Protein AF-A0A349BA19-F1 (afdb_monomer_lite)

Radius of gyration: 30.94 Å; chains: 1; bounding box: 63×72×93 Å

Sequence (308 aa):
MRALVASMALSLLVLAGCGDDDAPVAAGGGETTTTTTTIDATTDPEQA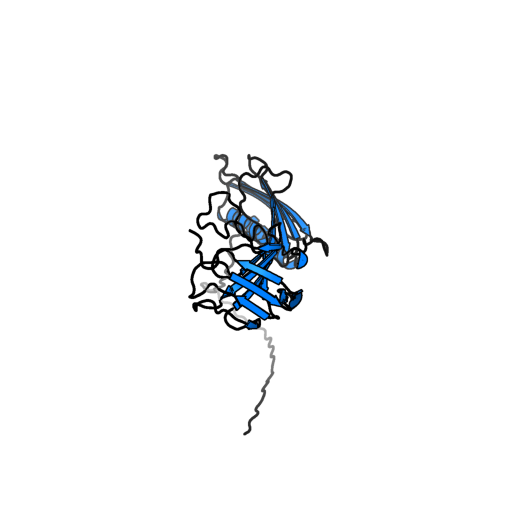RLDDARRRWEAAGIDDYRLTWAVQCFCPRTAFVDTVVDGEVVTHEQAPDSDALDDPGPKTVPDIFDEVQAAIDEDPATLEVTYDEETGAVTRWWADYRLDMADEEQGLEVVIEPLVDGEVPASPDFDPDALAVDHPCGRGFQVGSRDQQVALVFRPSGDEPPAAGVHVLPGGSWTGTVHLGQDLFANWCDDVLEPGEPTPEVREEWPVVEGSIEVVLPPDGEWGPATLTATGLVAERPDGQRVPIGDIVIENSNHGFVAG

Foldseek 3Di:
DDDDDDDDDDDDDDDDDDDDDDDDDDDDDDDDDDDPPPDDPDPPVVVVLLVVLVVLQVVVVQQWKKKWKWKDAPDFTWIWIFTGHNNHTLDIGTDPRGPDPDDPDDDDLVRVSVVVVVLVVLPAPDKDWDADPRNSGTQKIKGHRDPPDGPPIIMMGMDIGGQDVPNPPPLPPDDLVQFDAWDQDEAWTKTAGPQRQKIKTKHFADDDHDDAFKDWPPDDRMWIKMFGDGPQCFCVQAPDDDPPGDDHDTSFIWTFHGWMKGKADDPPLDWAKIKIWIAFTWTAGPVRDIHTSGIDMTIRGGHNDHRD

Structure (mmCIF, N/CA/C/O backbone):
data_AF-A0A349BA19-F1
#
_entry.id   AF-A0A349BA19-F1
#
loop_
_atom_site.group_PDB
_atom_site.id
_atom_site.type_symbol
_atom_site.label_atom_id
_atom_site.label_alt_id
_atom_site.label_comp_id
_atom_site.label_asym_id
_atom_site.label_entity_id
_atom_site.label_seq_id
_atom_site.pdbx_PDB_ins_code
_atom_site.Cartn_x
_atom_site.Cartn_y
_atom_site.Cartn_z
_atom_site.occupancy
_atom_site.B_iso_or_equiv
_atom_site.auth_seq_id
_atom_site.auth_comp_id
_atom_site.auth_asym_id
_atom_site.auth_atom_id
_atom_site.pdbx_PDB_model_num
ATOM 1 N N . MET A 1 1 ? -41.099 -38.180 0.362 1.00 39.16 1 MET A N 1
ATOM 2 C CA . MET A 1 1 ? -41.094 -38.190 -1.120 1.00 39.16 1 MET A CA 1
ATOM 3 C C . MET A 1 1 ? -39.624 -38.129 -1.517 1.00 39.16 1 MET A C 1
ATOM 5 O O . MET A 1 1 ? -39.002 -37.138 -1.188 1.00 39.16 1 MET A O 1
ATOM 9 N N . ARG A 1 2 ? -38.928 -39.247 -1.795 1.00 40.78 2 ARG A N 1
ATOM 10 C CA . ARG A 1 2 ? -38.729 -39.874 -3.130 1.00 40.78 2 ARG A CA 1
ATOM 11 C C . ARG A 1 2 ? -38.633 -38.794 -4.228 1.00 40.78 2 ARG A C 1
ATOM 13 O O . ARG A 1 2 ? -39.616 -38.094 -4.408 1.00 40.78 2 ARG A O 1
ATOM 20 N N . ALA A 1 3 ? -37.518 -38.605 -4.936 1.00 37.94 3 ALA A N 1
ATOM 21 C CA . ALA A 1 3 ? -36.771 -39.643 -5.646 1.00 37.94 3 ALA A CA 1
ATOM 22 C C . ALA A 1 3 ? -35.272 -39.318 -5.876 1.00 37.94 3 ALA A C 1
ATOM 24 O O . ALA A 1 3 ? -34.913 -38.185 -6.176 1.00 37.94 3 ALA A O 1
ATOM 25 N N . LEU A 1 4 ? -34.442 -40.368 -5.779 1.00 50.56 4 LEU A N 1
ATOM 26 C CA . LEU A 1 4 ? -33.206 -40.577 -6.553 1.00 50.56 4 LEU A CA 1
ATOM 27 C C . LEU A 1 4 ? -33.519 -40.696 -8.056 1.00 50.56 4 LEU A C 1
ATOM 29 O O . LEU A 1 4 ? -34.625 -41.130 -8.358 1.00 50.56 4 LEU A O 1
ATOM 33 N N . VAL A 1 5 ? -32.530 -40.454 -8.935 1.00 42.66 5 VAL A N 1
ATOM 34 C CA . VAL A 1 5 ? -32.073 -41.252 -10.119 1.00 42.66 5 VAL A CA 1
ATOM 35 C C . VAL A 1 5 ? -31.076 -40.362 -10.894 1.00 42.66 5 VAL A C 1
ATOM 37 O O . VAL A 1 5 ? -31.317 -39.167 -10.979 1.00 42.66 5 VAL A O 1
ATOM 40 N N . ALA A 1 6 ? -30.027 -40.791 -11.597 1.00 45.94 6 ALA A N 1
ATOM 41 C CA . ALA A 1 6 ? -29.046 -41.878 -11.571 1.00 45.94 6 ALA A CA 1
ATOM 42 C C . ALA A 1 6 ? -28.123 -41.597 -12.779 1.00 45.94 6 ALA A C 1
ATOM 44 O O . ALA A 1 6 ? -28.569 -41.050 -13.788 1.00 45.94 6 ALA A O 1
ATOM 45 N N . SER A 1 7 ? -26.857 -41.986 -12.671 1.00 46.78 7 SER A N 1
ATOM 46 C CA . SER A 1 7 ? -25.834 -41.938 -13.716 1.00 46.78 7 SER A CA 1
ATOM 47 C C . SER A 1 7 ? -26.228 -42.668 -15.003 1.00 46.78 7 SER A C 1
ATOM 49 O O . SER A 1 7 ? -26.921 -43.683 -14.953 1.00 46.78 7 SER A O 1
ATOM 51 N N . MET A 1 8 ? -25.644 -42.265 -16.135 1.00 50.84 8 MET A N 1
ATOM 52 C CA . MET A 1 8 ? -25.431 -43.182 -17.254 1.00 50.84 8 MET A CA 1
ATOM 53 C C . MET A 1 8 ? -24.159 -42.806 -18.021 1.00 50.84 8 MET A C 1
ATOM 55 O O . MET A 1 8 ? -24.099 -41.788 -18.702 1.00 50.84 8 MET A O 1
ATOM 59 N N . ALA A 1 9 ? -23.137 -43.645 -17.872 1.00 52.97 9 ALA A N 1
ATOM 60 C CA . ALA A 1 9 ? -21.988 -43.720 -18.762 1.00 52.97 9 ALA A CA 1
ATOM 61 C C . ALA A 1 9 ? -22.335 -44.644 -19.939 1.00 52.97 9 ALA A C 1
ATOM 63 O O . ALA A 1 9 ? -23.020 -45.650 -19.735 1.00 52.97 9 ALA A O 1
ATOM 64 N N . LEU A 1 10 ? -21.818 -44.364 -21.138 1.00 48.03 10 LEU A N 1
ATOM 65 C CA . LEU A 1 10 ? -21.663 -45.391 -22.166 1.00 48.03 10 LEU A CA 1
ATOM 66 C C . LEU A 1 10 ? -20.471 -45.084 -23.079 1.00 48.03 10 LEU A C 1
ATOM 68 O O . LEU A 1 10 ? -20.380 -44.025 -23.692 1.00 48.03 10 LEU A O 1
ATOM 72 N N . SER A 1 11 ? -19.559 -46.048 -23.098 1.00 48.12 11 SER A N 1
ATOM 73 C CA . SER A 1 11 ? -18.351 -46.169 -23.913 1.00 48.12 11 SER A CA 1
ATOM 74 C C . SER A 1 11 ? -18.646 -46.700 -25.331 1.00 48.12 11 SER A C 1
ATOM 76 O O . SER A 1 11 ? -19.797 -47.004 -25.632 1.00 48.12 11 SER A O 1
ATOM 78 N N . LEU A 1 12 ? -17.559 -46.949 -26.092 1.00 44.81 12 LEU A N 1
ATOM 79 C CA . LEU A 1 12 ? -17.399 -47.709 -27.359 1.00 44.81 12 LEU A CA 1
ATOM 80 C C . LEU A 1 12 ? -17.446 -46.877 -28.661 1.00 44.81 12 LEU A C 1
ATOM 82 O O . LEU A 1 12 ? -18.265 -45.982 -28.781 1.00 44.81 12 LEU A O 1
ATOM 86 N N . LEU A 1 13 ? -16.654 -47.136 -29.714 1.00 54.62 13 LEU A N 1
ATOM 87 C CA . LEU A 1 13 ? -15.581 -48.105 -30.004 1.00 54.62 13 LEU A CA 1
ATOM 88 C C . LEU A 1 13 ? -14.829 -47.618 -31.271 1.00 54.62 13 LEU A C 1
ATOM 90 O O . LEU A 1 13 ? -15.417 -46.982 -32.141 1.00 54.62 13 LEU A O 1
ATOM 94 N N . VAL A 1 14 ? -13.551 -47.983 -31.370 1.00 55.38 14 VAL A N 1
ATOM 95 C CA . VAL A 1 14 ? -12.622 -47.862 -32.512 1.00 55.38 14 VAL A CA 1
ATOM 96 C C . VAL A 1 14 ? -13.090 -48.647 -33.745 1.00 55.38 14 VAL A C 1
ATOM 98 O O . VAL A 1 14 ? -13.588 -49.756 -33.579 1.00 55.38 14 VAL A O 1
ATOM 101 N N . LEU A 1 15 ? -12.787 -48.161 -34.960 1.00 57.19 15 LEU A N 1
ATOM 102 C CA . LEU A 1 15 ? -12.528 -49.007 -36.137 1.00 57.19 15 LEU A CA 1
ATOM 103 C C . LEU A 1 15 ? -11.496 -48.356 -37.077 1.00 57.19 15 LEU A C 1
ATOM 105 O O . LEU A 1 15 ? -11.689 -47.248 -37.570 1.00 57.19 15 LEU A O 1
ATOM 109 N N . ALA A 1 16 ? -10.405 -49.088 -37.307 1.00 61.88 16 ALA A N 1
ATOM 110 C CA . ALA A 1 16 ? -9.398 -48.855 -38.336 1.00 61.88 16 ALA A CA 1
ATOM 111 C C . ALA A 1 16 ? -9.824 -49.513 -39.662 1.00 61.88 16 ALA A C 1
ATOM 113 O O . ALA A 1 16 ? -10.485 -50.552 -39.649 1.00 61.88 16 ALA A O 1
ATOM 114 N N . GLY A 1 17 ? -9.385 -48.957 -40.793 1.00 49.38 17 GLY A N 1
ATOM 115 C CA . GLY A 1 17 ? -9.518 -49.579 -42.110 1.00 49.38 17 GLY A CA 1
ATOM 116 C C . GLY A 1 17 ? -8.487 -49.038 -43.100 1.00 49.38 17 GLY A C 1
ATOM 117 O O . GLY A 1 17 ? -8.588 -47.890 -43.518 1.00 49.38 17 GLY A O 1
ATOM 118 N N . CYS A 1 18 ? -7.514 -49.880 -43.459 1.00 62.41 18 CYS A N 1
ATOM 119 C CA . CYS A 1 18 ? -6.629 -49.720 -44.617 1.00 62.41 18 CYS A CA 1
ATOM 120 C C . CYS A 1 18 ? -7.255 -50.396 -45.849 1.00 62.41 18 CYS A C 1
ATOM 122 O O . CYS A 1 18 ? -7.893 -51.442 -45.711 1.00 62.41 18 CYS A O 1
ATOM 124 N N . GLY A 1 19 ? -7.005 -49.853 -47.041 1.00 49.25 19 GLY A N 1
ATOM 125 C CA . GLY A 1 19 ? -7.299 -50.495 -48.322 1.00 49.25 19 GLY A CA 1
ATOM 126 C C . GLY A 1 19 ? -6.659 -49.728 -49.480 1.00 49.25 19 GLY A C 1
ATOM 127 O O . GLY A 1 19 ? -7.102 -48.624 -49.786 1.00 49.25 19 GLY A O 1
ATOM 128 N N . ASP A 1 20 ? -5.613 -50.318 -50.059 1.00 57.47 20 ASP A N 1
ATOM 129 C CA . ASP A 1 20 ? -4.861 -49.867 -51.237 1.00 57.47 20 ASP A CA 1
ATOM 130 C C . ASP A 1 20 ? -5.521 -50.280 -52.573 1.00 57.47 20 ASP A C 1
ATOM 132 O O . ASP A 1 20 ? -6.320 -51.217 -52.621 1.00 57.47 20 ASP A O 1
ATOM 136 N N . ASP A 1 21 ? -5.062 -49.594 -53.631 1.00 52.31 21 ASP A N 1
ATOM 137 C CA . ASP A 1 21 ? -5.069 -49.911 -55.073 1.00 52.31 21 ASP A CA 1
ATOM 138 C C . ASP A 1 21 ? -6.359 -49.725 -55.902 1.00 52.31 21 ASP A C 1
ATOM 140 O O . ASP A 1 21 ? -7.288 -50.524 -55.863 1.00 52.31 21 ASP A O 1
ATOM 144 N N . ASP A 1 22 ? -6.380 -48.682 -56.749 1.00 50.84 22 ASP A N 1
ATOM 145 C CA . ASP A 1 22 ? -6.159 -48.838 -58.203 1.00 50.84 22 ASP A CA 1
ATOM 146 C C . ASP A 1 22 ? -6.239 -47.483 -58.945 1.00 50.84 22 ASP A C 1
ATOM 148 O O . ASP A 1 22 ? -7.204 -46.723 -58.838 1.00 50.84 22 ASP A O 1
ATOM 152 N N . ALA A 1 23 ? -5.204 -47.186 -59.735 1.00 48.97 23 ALA A N 1
ATOM 153 C CA . ALA A 1 23 ? -5.123 -46.014 -60.609 1.00 48.97 23 ALA A CA 1
ATOM 154 C C . ALA A 1 23 ? -5.985 -46.183 -61.878 1.00 48.97 23 ALA A C 1
ATOM 156 O O . ALA A 1 23 ? -6.130 -47.289 -62.402 1.00 48.97 23 ALA A O 1
ATOM 157 N N . PRO A 1 24 ? -6.442 -45.070 -62.483 1.00 52.84 24 PRO A N 1
ATOM 158 C CA . PRO A 1 24 ? -5.833 -44.735 -63.769 1.00 52.84 24 PRO A CA 1
ATOM 159 C C . PRO A 1 24 ? -5.563 -43.236 -63.971 1.00 52.84 24 PRO A C 1
ATOM 161 O O . PRO A 1 24 ? -6.234 -42.347 -63.457 1.00 52.84 24 PRO A O 1
ATOM 164 N N . VAL A 1 25 ? -4.544 -42.992 -64.789 1.00 48.25 25 VAL A N 1
ATOM 165 C CA . VAL A 1 25 ? -4.009 -41.693 -65.201 1.00 48.25 25 VAL A CA 1
ATOM 166 C C . VAL A 1 25 ? -4.973 -40.964 -66.145 1.00 48.25 25 VAL A C 1
ATOM 168 O O . VAL A 1 25 ? -5.327 -41.511 -67.188 1.00 48.25 25 VAL A O 1
ATOM 171 N N . ALA A 1 26 ? -5.286 -39.695 -65.863 1.00 41.69 26 ALA A N 1
ATOM 172 C CA . ALA A 1 26 ? -5.594 -38.697 -66.891 1.00 41.69 26 ALA A CA 1
ATOM 173 C C . ALA A 1 26 ? -5.347 -37.270 -66.373 1.00 41.69 26 ALA A C 1
ATOM 175 O O . ALA A 1 26 ? -5.794 -36.888 -65.297 1.00 41.69 26 ALA A O 1
ATOM 176 N N . ALA A 1 27 ? -4.610 -36.504 -67.172 1.00 44.06 27 ALA A N 1
ATOM 177 C CA . ALA A 1 27 ? -4.231 -35.119 -66.945 1.00 44.06 27 ALA A CA 1
ATOM 178 C C . ALA A 1 27 ? -5.400 -34.136 -67.137 1.00 44.06 27 ALA A C 1
ATOM 180 O O . ALA A 1 27 ? -6.221 -34.307 -68.036 1.00 44.06 27 ALA A O 1
ATOM 181 N N . GLY A 1 28 ? -5.402 -33.054 -66.359 1.00 35.50 28 GLY A N 1
ATOM 182 C CA . GLY A 1 28 ? -6.291 -31.905 -66.542 1.00 35.50 28 GLY A CA 1
ATOM 183 C C . GLY A 1 28 ? -6.287 -31.036 -65.289 1.00 35.50 28 GLY A C 1
ATOM 184 O O . GLY A 1 28 ? -6.531 -31.544 -64.204 1.00 35.50 28 GLY A O 1
ATOM 185 N N . GLY A 1 29 ? -5.907 -29.768 -65.429 1.00 37.16 29 GLY A N 1
ATOM 186 C CA . GLY A 1 29 ? -5.614 -28.871 -64.313 1.00 37.16 29 GLY A CA 1
ATOM 187 C C . GLY A 1 29 ? -6.828 -28.269 -63.607 1.00 37.16 29 GLY A C 1
ATOM 188 O O . GLY A 1 29 ? -7.968 -28.468 -64.015 1.00 37.16 29 GLY A O 1
ATOM 189 N N . GLY A 1 30 ? -6.513 -27.442 -62.608 1.00 37.28 30 GLY A N 1
ATOM 190 C CA . GLY A 1 30 ? -7.412 -26.429 -62.057 1.00 37.28 30 GLY A CA 1
ATOM 191 C C . GLY A 1 30 ? -7.995 -26.782 -60.692 1.00 37.28 30 GLY A C 1
ATOM 192 O O . GLY A 1 30 ? -8.898 -27.597 -60.609 1.00 37.28 30 GLY A O 1
ATOM 193 N N . GLU A 1 31 ? -7.463 -26.103 -59.669 1.00 39.94 31 GLU A N 1
ATOM 194 C CA . GLU A 1 31 ? -8.153 -25.625 -58.457 1.00 39.94 31 GLU A CA 1
ATOM 195 C C . GLU A 1 31 ? -8.961 -26.622 -57.601 1.00 39.94 31 GLU A C 1
ATOM 197 O O . GLU A 1 31 ? -10.038 -27.080 -57.958 1.00 39.94 31 GLU A O 1
ATOM 202 N N . THR A 1 32 ? -8.472 -26.886 -56.385 1.00 41.03 32 THR A N 1
ATOM 203 C CA . THR A 1 32 ? -8.900 -26.211 -55.137 1.00 41.03 32 THR A CA 1
ATOM 204 C C . THR A 1 32 ? -8.475 -27.086 -53.953 1.00 41.03 32 THR A C 1
ATOM 206 O O . THR A 1 32 ? -8.970 -28.196 -53.782 1.00 41.03 32 THR A O 1
ATOM 209 N N . THR A 1 33 ? -7.607 -26.585 -53.074 1.00 31.55 33 THR A N 1
ATOM 210 C CA . THR A 1 33 ? -7.613 -26.995 -51.661 1.00 31.55 33 THR A CA 1
ATOM 211 C C . THR A 1 33 ? -7.188 -25.807 -50.814 1.00 31.55 33 THR A C 1
ATOM 213 O O . THR A 1 33 ? -6.042 -25.369 -50.838 1.00 31.55 33 THR A O 1
ATOM 216 N N . THR A 1 34 ? -8.171 -25.273 -50.099 1.00 40.25 34 THR A N 1
ATOM 217 C CA . THR A 1 34 ? -8.014 -24.381 -48.960 1.00 40.25 34 THR A CA 1
ATOM 218 C C . THR A 1 34 ? -7.236 -25.112 -47.872 1.00 40.25 34 THR A C 1
ATOM 220 O O . THR A 1 34 ? -7.785 -25.976 -47.195 1.00 40.25 34 THR A O 1
ATOM 223 N N . THR A 1 35 ? -5.977 -24.732 -47.685 1.00 29.22 35 THR A N 1
ATOM 224 C CA . THR A 1 35 ? -5.309 -24.850 -46.390 1.00 29.22 35 THR A CA 1
ATOM 225 C C . THR A 1 35 ? -5.110 -23.428 -45.896 1.00 29.22 35 THR A C 1
ATOM 227 O O . THR A 1 35 ? -4.144 -22.758 -46.248 1.00 29.22 35 THR A O 1
ATOM 230 N N . THR A 1 36 ? -6.080 -22.936 -45.131 1.00 34.22 36 THR A N 1
ATOM 231 C CA . THR A 1 36 ? -5.903 -21.742 -44.308 1.00 34.22 36 THR A CA 1
ATOM 232 C C . THR A 1 36 ? -4.993 -22.136 -43.151 1.00 34.22 36 THR A C 1
ATOM 234 O O . THR A 1 36 ? -5.453 -22.561 -42.096 1.00 34.22 36 THR A O 1
ATOM 237 N N . THR A 1 37 ? -3.686 -22.051 -43.377 1.00 29.70 37 THR A N 1
ATOM 238 C CA . THR A 1 37 ? -2.720 -21.898 -42.295 1.00 29.70 37 THR A CA 1
ATOM 239 C C . THR A 1 37 ? -2.691 -20.413 -41.975 1.00 29.70 37 THR A C 1
ATOM 241 O O . THR A 1 37 ? -1.998 -19.641 -42.629 1.00 29.70 37 THR A O 1
ATOM 244 N N . THR A 1 38 ? -3.508 -20.004 -41.009 1.00 38.75 38 THR A N 1
ATOM 245 C CA . THR A 1 38 ? -3.328 -18.723 -40.331 1.00 38.75 38 THR A CA 1
ATOM 246 C C . THR A 1 38 ? -2.122 -18.879 -39.413 1.00 38.75 38 THR A C 1
ATOM 248 O O . THR A 1 38 ? -2.252 -19.349 -38.288 1.00 38.75 38 THR A O 1
ATOM 251 N N . ILE A 1 39 ? -0.943 -18.553 -39.929 1.00 45.25 39 ILE A N 1
ATOM 252 C CA . ILE A 1 39 ? 0.213 -18.157 -39.130 1.00 45.25 39 ILE A CA 1
ATOM 253 C C . ILE A 1 39 ? 0.714 -16.884 -39.793 1.00 45.25 39 ILE A C 1
ATOM 255 O O . ILE A 1 39 ? 1.257 -16.947 -40.889 1.00 45.25 39 ILE A O 1
ATOM 259 N N . ASP A 1 40 ? 0.446 -15.753 -39.155 1.00 39.28 40 ASP A N 1
ATOM 260 C CA . ASP A 1 40 ? 1.348 -14.604 -39.188 1.00 39.28 40 ASP A CA 1
ATOM 261 C C . ASP A 1 40 ? 0.979 -13.694 -38.012 1.00 39.28 40 ASP A C 1
ATOM 263 O O . ASP A 1 40 ? 0.283 -12.688 -38.142 1.00 39.28 40 ASP A O 1
ATOM 267 N N . ALA A 1 41 ? 1.387 -14.126 -36.818 1.00 44.91 41 ALA A N 1
ATOM 268 C CA . ALA A 1 41 ? 1.781 -13.176 -35.792 1.00 44.91 41 ALA A CA 1
ATOM 269 C C . ALA A 1 41 ? 3.219 -12.781 -36.154 1.00 44.91 41 ALA A C 1
ATOM 271 O O . ALA A 1 41 ? 4.136 -13.580 -35.983 1.00 44.91 41 ALA A O 1
ATOM 272 N N . THR A 1 42 ? 3.359 -11.625 -36.805 1.00 44.59 42 THR A N 1
ATOM 273 C CA . THR A 1 42 ? 4.473 -10.681 -36.617 1.00 44.59 42 THR A CA 1
ATOM 274 C C . THR A 1 42 ? 5.755 -11.285 -36.028 1.00 44.59 42 THR A C 1
ATOM 276 O O . THR A 1 42 ? 6.009 -11.173 -34.833 1.00 44.59 42 THR A O 1
ATOM 279 N N . THR A 1 43 ? 6.596 -11.917 -36.853 1.00 51.59 43 THR A N 1
ATOM 280 C CA . THR A 1 43 ? 7.950 -12.325 -36.435 1.00 51.59 43 THR A CA 1
ATOM 281 C C . THR A 1 43 ? 8.888 -11.118 -36.400 1.00 51.59 43 THR A C 1
ATOM 283 O O . THR A 1 43 ? 9.767 -10.989 -37.254 1.00 51.59 43 THR A O 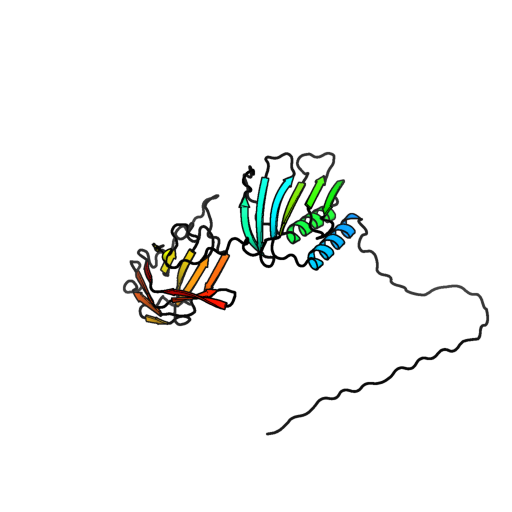1
ATOM 286 N N . ASP A 1 44 ? 8.697 -10.236 -35.422 1.00 74.00 44 ASP A N 1
ATOM 287 C CA . ASP A 1 44 ? 9.814 -9.476 -34.870 1.00 74.00 44 ASP A CA 1
ATOM 288 C C . ASP A 1 44 ? 10.633 -10.455 -34.003 1.00 74.00 44 ASP A C 1
ATOM 290 O O . ASP A 1 44 ? 10.063 -11.112 -33.121 1.00 74.00 44 ASP A O 1
ATOM 294 N N . PRO A 1 45 ? 11.940 -10.648 -34.268 1.00 87.94 45 PRO A N 1
ATOM 295 C CA . PRO A 1 45 ? 12.781 -11.487 -33.421 1.00 87.94 45 PRO A CA 1
ATOM 296 C C . PRO A 1 45 ? 12.742 -11.095 -31.934 1.00 87.94 45 PRO A C 1
ATOM 298 O O . PRO A 1 45 ? 12.901 -11.989 -31.104 1.00 87.94 45 PRO A O 1
ATOM 301 N N . GLU A 1 46 ? 12.517 -9.825 -31.581 1.00 94.62 46 GLU A N 1
ATOM 302 C CA . GLU A 1 46 ? 12.417 -9.404 -30.179 1.00 94.62 46 GLU A CA 1
ATOM 303 C C . GLU A 1 46 ? 11.075 -9.789 -29.547 1.00 94.62 46 GLU A C 1
ATOM 305 O O . GLU A 1 46 ? 11.071 -10.315 -28.437 1.00 94.62 46 GLU A O 1
ATOM 310 N N . GLN A 1 47 ? 9.954 -9.682 -30.272 1.00 96.50 47 GLN A N 1
ATOM 311 C CA . GLN A 1 47 ? 8.653 -10.160 -29.777 1.00 96.50 47 GLN A CA 1
ATOM 312 C C . GLN A 1 47 ? 8.717 -11.638 -29.373 1.00 96.50 47 GLN A C 1
ATOM 314 O O . GLN A 1 47 ? 8.261 -12.028 -28.300 1.00 96.50 47 GLN A O 1
ATOM 319 N N . ALA A 1 48 ? 9.346 -12.472 -30.205 1.00 95.88 48 ALA A N 1
ATOM 320 C CA . ALA A 1 48 ? 9.505 -13.890 -29.901 1.00 95.88 48 ALA A CA 1
ATOM 321 C C . ALA A 1 48 ? 10.383 -14.141 -28.658 1.00 95.88 48 ALA A C 1
ATOM 323 O O . ALA A 1 48 ? 10.166 -15.127 -27.948 1.00 95.88 48 ALA A O 1
ATOM 324 N N . ARG A 1 49 ? 11.372 -13.271 -28.395 1.00 97.25 49 ARG A N 1
ATOM 325 C CA . ARG A 1 49 ? 12.215 -13.330 -27.191 1.00 97.25 49 ARG A CA 1
ATOM 326 C C . ARG A 1 49 ? 11.441 -12.903 -25.946 1.00 97.25 49 ARG A C 1
ATOM 328 O O . ARG A 1 49 ? 11.539 -13.609 -24.945 1.00 97.25 49 ARG A O 1
ATOM 335 N N . LEU A 1 50 ? 10.646 -11.834 -26.023 1.00 98.00 50 LEU A N 1
ATOM 336 C CA . LEU A 1 50 ? 9.775 -11.382 -24.934 1.00 98.00 50 LEU A CA 1
ATOM 337 C C . LEU A 1 50 ? 8.742 -12.454 -24.560 1.00 98.00 50 LEU A C 1
ATOM 339 O O . LEU A 1 50 ? 8.580 -12.784 -23.386 1.00 98.00 50 LEU A O 1
ATOM 343 N N . ASP A 1 51 ? 8.096 -13.068 -25.552 1.00 97.88 51 ASP A N 1
ATOM 344 C CA . ASP A 1 51 ? 7.129 -14.144 -25.318 1.00 97.88 51 ASP A CA 1
ATOM 345 C C . ASP A 1 51 ? 7.780 -15.362 -24.639 1.00 97.88 51 ASP A C 1
ATOM 347 O O . ASP A 1 51 ? 7.145 -16.060 -23.847 1.00 97.88 51 ASP A O 1
ATOM 351 N N . ASP A 1 52 ? 9.039 -15.665 -24.969 1.00 97.75 52 ASP A N 1
ATOM 352 C CA . ASP A 1 52 ? 9.793 -16.738 -24.319 1.00 97.75 52 ASP A CA 1
ATOM 353 C C . ASP A 1 52 ? 10.215 -16.399 -22.892 1.00 97.75 52 ASP A C 1
ATOM 355 O O . ASP A 1 52 ? 10.088 -17.234 -21.997 1.00 97.75 52 ASP A O 1
ATOM 359 N N . ALA A 1 53 ? 10.662 -15.166 -22.676 1.00 98.19 53 ALA A N 1
ATOM 360 C CA . ALA A 1 53 ? 10.978 -14.624 -21.367 1.00 98.19 53 ALA A CA 1
ATOM 361 C C . ALA A 1 53 ? 9.777 -14.687 -20.410 1.00 98.19 53 ALA A C 1
ATOM 363 O O . ALA A 1 53 ? 9.905 -15.266 -19.331 1.00 98.19 53 ALA A O 1
ATOM 364 N N . ARG A 1 54 ? 8.591 -14.227 -20.842 1.00 98.44 54 ARG A N 1
ATOM 365 C CA . ARG A 1 54 ? 7.339 -14.328 -20.068 1.00 98.44 54 ARG A CA 1
ATOM 366 C C . ARG A 1 54 ? 7.018 -15.772 -19.674 1.00 98.44 54 ARG A C 1
ATOM 368 O O . ARG A 1 54 ? 6.753 -16.047 -18.509 1.00 98.44 54 ARG A O 1
ATOM 375 N N . ARG A 1 55 ? 7.124 -16.726 -20.610 1.00 98.31 55 ARG A N 1
ATOM 376 C CA . ARG A 1 55 ? 6.894 -18.154 -20.309 1.00 98.31 55 ARG A CA 1
ATOM 377 C C . ARG A 1 55 ? 7.889 -18.720 -19.298 1.00 98.31 55 ARG A C 1
ATOM 379 O O . ARG A 1 55 ? 7.505 -19.559 -18.487 1.00 98.31 55 ARG A O 1
ATOM 386 N N . ARG A 1 56 ? 9.167 -18.331 -19.374 1.00 97.88 56 ARG A N 1
ATOM 387 C CA . ARG A 1 56 ? 10.187 -18.766 -18.405 1.00 97.88 56 ARG A CA 1
ATOM 388 C C . ARG A 1 56 ? 9.907 -18.187 -17.022 1.00 97.88 56 ARG A C 1
ATOM 390 O O . ARG A 1 56 ? 9.995 -18.936 -16.055 1.00 97.88 56 ARG A O 1
ATOM 397 N N . TRP A 1 57 ? 9.464 -16.934 -16.955 1.00 97.50 57 TRP A N 1
ATOM 398 C CA . TRP A 1 57 ? 9.082 -16.283 -15.703 1.00 97.50 57 TRP A CA 1
ATOM 399 C C . TRP A 1 57 ? 7.882 -16.970 -15.052 1.00 97.50 57 TRP A C 1
ATOM 401 O O . TRP A 1 57 ? 7.965 -17.413 -13.909 1.00 97.50 57 TRP A O 1
ATOM 411 N N . GLU A 1 58 ? 6.807 -17.184 -15.816 1.00 96.56 58 GLU A N 1
ATOM 412 C CA . GLU A 1 58 ? 5.629 -17.932 -15.359 1.00 96.56 58 GLU A CA 1
ATOM 413 C C . GLU A 1 58 ? 5.992 -19.351 -14.888 1.00 96.56 58 GLU A C 1
ATOM 415 O O . GLU A 1 58 ? 5.471 -19.838 -13.886 1.00 96.56 58 GLU A O 1
ATOM 420 N N . ALA A 1 59 ? 6.898 -20.032 -15.596 1.00 96.12 59 ALA A N 1
ATOM 421 C CA . ALA A 1 59 ? 7.345 -21.374 -15.232 1.00 96.12 59 ALA A CA 1
ATOM 422 C C . ALA A 1 59 ? 8.262 -21.401 -13.999 1.00 96.12 59 ALA A C 1
ATOM 424 O O . ALA A 1 59 ? 8.344 -22.441 -13.340 1.00 96.12 59 ALA A O 1
ATOM 425 N N . ALA A 1 60 ? 8.954 -20.297 -13.703 1.00 94.50 60 ALA A N 1
ATOM 426 C CA . ALA A 1 60 ? 9.791 -20.165 -12.519 1.00 94.50 60 ALA A CA 1
ATOM 427 C C . ALA A 1 60 ? 8.951 -20.058 -11.236 1.00 94.50 60 ALA A C 1
ATOM 429 O O . ALA A 1 60 ? 9.427 -20.478 -10.183 1.00 94.50 60 ALA A O 1
ATOM 430 N N . GLY A 1 61 ? 7.706 -19.566 -11.331 1.00 93.56 61 GLY A N 1
ATOM 431 C CA . GLY A 1 61 ? 6.791 -19.446 -10.189 1.00 93.56 61 GLY A CA 1
ATOM 432 C C . GLY A 1 61 ? 7.350 -18.546 -9.087 1.00 93.56 61 GLY A C 1
ATOM 433 O O . GLY A 1 61 ? 7.305 -18.911 -7.915 1.00 93.56 61 GLY A O 1
ATOM 434 N N . ILE A 1 62 ? 7.976 -17.436 -9.486 1.00 92.94 62 ILE A N 1
ATOM 435 C CA . ILE A 1 62 ? 8.580 -16.457 -8.582 1.00 92.94 62 ILE A CA 1
ATOM 436 C C . ILE A 1 62 ? 7.544 -15.370 -8.311 1.00 92.94 62 ILE A C 1
ATOM 438 O O . ILE A 1 62 ? 7.350 -14.480 -9.137 1.00 92.94 62 ILE A O 1
ATOM 442 N N . ASP A 1 63 ? 6.918 -15.445 -7.142 1.00 91.56 63 ASP A N 1
ATOM 443 C CA . ASP A 1 63 ? 5.912 -14.474 -6.700 1.00 91.56 63 ASP A CA 1
ATOM 444 C C . ASP A 1 63 ? 6.433 -13.585 -5.550 1.00 91.56 63 ASP A C 1
ATOM 446 O O . ASP A 1 63 ? 5.859 -12.534 -5.276 1.00 91.56 63 ASP A O 1
ATOM 450 N N . ASP A 1 64 ? 7.576 -13.954 -4.953 1.00 90.94 64 ASP A N 1
ATOM 451 C CA . ASP A 1 64 ? 8.230 -13.241 -3.850 1.00 90.94 64 ASP A CA 1
ATOM 452 C C . ASP A 1 64 ? 9.657 -12.819 -4.230 1.00 90.94 64 ASP A C 1
ATOM 454 O O . ASP A 1 64 ? 10.548 -13.657 -4.430 1.00 90.94 64 ASP A O 1
ATOM 458 N N . TYR A 1 65 ? 9.911 -11.517 -4.332 1.00 94.44 65 TYR A N 1
ATOM 459 C CA . TYR A 1 65 ? 11.223 -10.995 -4.722 1.00 94.44 65 TYR A CA 1
ATOM 460 C C . TYR A 1 65 ? 11.418 -9.531 -4.327 1.00 94.44 65 TYR A C 1
ATOM 462 O O . TYR A 1 65 ? 10.472 -8.767 -4.165 1.00 94.44 65 TYR A O 1
ATOM 470 N N . ARG A 1 66 ? 12.680 -9.120 -4.209 1.00 94.94 66 ARG A N 1
ATOM 471 C CA . ARG A 1 66 ? 13.084 -7.715 -4.189 1.00 94.94 66 ARG A CA 1
ATOM 472 C C . ARG A 1 66 ? 13.541 -7.313 -5.586 1.00 94.94 66 ARG A C 1
ATOM 474 O O . ARG A 1 66 ? 14.418 -7.950 -6.166 1.00 94.94 66 ARG A O 1
ATOM 481 N N . LEU A 1 67 ? 12.955 -6.249 -6.112 1.00 96.56 67 LEU A N 1
ATOM 482 C CA . LEU A 1 67 ? 13.243 -5.661 -7.409 1.00 96.56 67 LEU A CA 1
ATOM 483 C C . LEU A 1 67 ? 13.938 -4.317 -7.194 1.00 96.56 67 LEU A C 1
ATOM 485 O O . LEU A 1 67 ? 13.317 -3.347 -6.779 1.00 96.56 67 LEU A O 1
ATOM 489 N N . THR A 1 68 ? 15.230 -4.240 -7.495 1.00 96.88 68 THR A N 1
ATOM 490 C CA . THR A 1 68 ? 15.930 -2.954 -7.581 1.00 96.88 68 THR A CA 1
ATOM 491 C C . THR A 1 68 ? 15.995 -2.538 -9.036 1.00 96.88 68 THR A C 1
ATOM 493 O O . THR A 1 68 ? 16.539 -3.276 -9.857 1.00 96.88 68 THR A O 1
ATOM 496 N N . TRP A 1 69 ? 15.490 -1.356 -9.367 1.00 97.06 69 TRP A N 1
ATOM 497 C CA . TRP A 1 69 ? 15.527 -0.854 -10.735 1.00 97.06 69 TRP A CA 1
ATOM 498 C C . TRP A 1 69 ? 16.020 0.587 -10.799 1.00 97.06 69 TRP A C 1
ATOM 500 O O . TRP A 1 69 ? 15.837 1.375 -9.871 1.00 97.06 69 TRP A O 1
ATOM 510 N N . ALA A 1 70 ? 16.700 0.918 -11.893 1.00 96.19 70 ALA A N 1
ATOM 511 C CA . ALA A 1 70 ? 17.276 2.230 -12.136 1.00 96.19 70 ALA A CA 1
ATOM 512 C C . ALA A 1 70 ? 16.980 2.691 -13.561 1.00 96.19 70 ALA A C 1
ATOM 514 O O . ALA A 1 70 ? 17.239 1.963 -14.524 1.00 96.19 70 ALA A O 1
ATOM 515 N N . VAL A 1 71 ? 16.474 3.916 -13.690 1.00 94.19 71 VAL A N 1
ATOM 516 C CA . VAL A 1 71 ? 16.257 4.558 -14.985 1.00 94.19 71 VAL A CA 1
ATOM 517 C C . VAL A 1 71 ? 17.607 4.788 -15.649 1.00 94.19 71 VAL A C 1
ATOM 519 O O . VAL A 1 71 ? 18.529 5.363 -15.063 1.00 94.19 71 VAL A O 1
ATOM 522 N N . GLN A 1 72 ? 17.708 4.352 -16.895 1.00 89.56 72 GLN A N 1
ATOM 523 C CA . GLN A 1 72 ? 18.830 4.633 -17.768 1.00 89.56 72 GLN A CA 1
ATOM 524 C C . GLN A 1 72 ? 18.426 5.820 -18.649 1.00 89.56 72 GLN A C 1
ATOM 526 O O . GLN A 1 72 ? 17.619 5.676 -19.560 1.00 89.56 72 GLN A O 1
ATOM 531 N N . CYS A 1 73 ? 18.980 6.998 -18.367 1.00 84.00 73 CYS A N 1
ATOM 532 C CA . CYS A 1 73 ? 18.927 8.180 -19.231 1.00 84.00 73 CYS A CA 1
ATOM 533 C C . CYS A 1 73 ? 20.132 9.096 -18.962 1.00 84.00 73 CYS A C 1
ATOM 535 O O . CYS A 1 73 ? 20.920 8.856 -18.043 1.00 84.00 73 CYS A O 1
ATOM 537 N N . PHE A 1 74 ? 20.293 10.174 -19.739 1.00 82.81 74 PHE A N 1
ATOM 538 C CA . PHE A 1 74 ? 21.283 11.227 -19.460 1.00 82.81 74 PHE A CA 1
ATOM 539 C C . PHE A 1 74 ? 20.803 12.180 -18.343 1.00 82.81 74 PHE A C 1
ATOM 541 O O . PHE A 1 74 ? 20.731 13.399 -18.490 1.00 82.81 74 PHE A O 1
ATOM 548 N N . CYS A 1 75 ? 20.443 11.597 -17.207 1.00 83.50 75 CYS A N 1
ATOM 549 C CA . CYS A 1 75 ? 19.768 12.220 -16.076 1.00 83.50 75 CYS A CA 1
ATOM 550 C C . CYS A 1 75 ? 20.485 11.839 -14.761 1.00 83.50 75 CYS A C 1
ATOM 552 O O . CYS A 1 75 ? 21.319 10.926 -14.757 1.00 83.50 75 CYS A O 1
ATOM 554 N N . PRO A 1 76 ? 20.222 12.529 -13.633 1.00 87.12 76 PRO A N 1
ATOM 555 C CA . PRO A 1 76 ? 20.643 12.049 -12.318 1.00 87.12 76 PRO A CA 1
ATOM 556 C C . PRO A 1 76 ? 20.141 10.626 -12.066 1.00 87.12 76 PRO A C 1
ATOM 558 O O . PRO A 1 76 ? 19.072 10.242 -12.550 1.00 87.12 76 PRO A O 1
ATOM 561 N N . ARG A 1 77 ? 20.912 9.840 -11.309 1.00 89.56 77 ARG A N 1
ATOM 562 C CA . ARG A 1 77 ? 20.585 8.432 -11.082 1.00 89.56 77 ARG A CA 1
ATOM 563 C C . ARG A 1 77 ? 19.246 8.336 -10.362 1.00 89.56 77 ARG A C 1
ATOM 565 O O . ARG A 1 77 ? 19.133 8.760 -9.223 1.00 89.56 77 ARG A O 1
ATOM 572 N N . THR A 1 78 ? 18.260 7.745 -11.016 1.00 94.56 78 THR A N 1
ATOM 573 C CA . THR A 1 78 ? 16.915 7.568 -10.470 1.00 94.56 78 THR A CA 1
ATOM 574 C C . THR A 1 78 ? 16.687 6.082 -10.276 1.00 94.56 78 THR A C 1
ATOM 576 O O . THR A 1 78 ? 16.631 5.343 -11.254 1.00 94.56 78 THR A O 1
ATOM 579 N N . ALA A 1 79 ? 16.647 5.637 -9.024 1.00 95.62 79 ALA A N 1
ATOM 580 C CA . ALA A 1 79 ? 16.543 4.229 -8.671 1.00 95.62 79 ALA A CA 1
ATOM 581 C C . ALA A 1 79 ? 15.640 3.992 -7.459 1.00 95.62 79 ALA A C 1
ATOM 583 O O . ALA A 1 79 ? 15.596 4.811 -6.533 1.00 95.62 79 ALA A O 1
ATOM 584 N N . PHE A 1 80 ? 14.977 2.840 -7.470 1.00 96.06 80 PHE A N 1
ATOM 585 C CA . PHE A 1 80 ? 13.996 2.419 -6.478 1.00 96.06 80 PHE A CA 1
ATOM 586 C C . PHE A 1 80 ? 14.158 0.934 -6.159 1.00 96.06 80 PHE A C 1
ATOM 588 O O . PHE A 1 80 ? 14.786 0.180 -6.910 1.00 96.06 80 PHE A O 1
ATOM 595 N N . VAL A 1 81 ? 13.613 0.544 -5.014 1.00 95.81 81 VAL A N 1
ATOM 596 C CA . VAL A 1 81 ? 13.561 -0.821 -4.513 1.00 95.81 81 VAL A CA 1
ATOM 597 C C . VAL A 1 81 ? 12.104 -1.150 -4.218 1.00 95.81 81 VAL A C 1
ATOM 599 O O . VAL A 1 81 ? 11.501 -0.566 -3.319 1.00 95.81 81 VAL A O 1
ATOM 602 N N . ASP A 1 82 ? 11.564 -2.106 -4.961 1.00 95.12 82 ASP A N 1
ATOM 603 C CA . ASP A 1 82 ? 10.251 -2.690 -4.725 1.00 95.12 82 ASP A CA 1
ATOM 604 C C . ASP A 1 82 ? 10.406 -4.050 -4.047 1.00 95.12 82 ASP A C 1
ATOM 606 O O . ASP A 1 82 ? 11.228 -4.871 -4.455 1.00 95.12 82 ASP A O 1
ATOM 610 N N . THR A 1 83 ? 9.612 -4.311 -3.013 1.00 91.75 83 THR A N 1
ATOM 611 C CA . THR A 1 83 ? 9.465 -5.666 -2.465 1.00 91.75 83 THR A CA 1
ATOM 612 C C . THR A 1 83 ? 8.122 -6.207 -2.914 1.00 91.75 83 THR A C 1
ATOM 614 O O . THR A 1 83 ? 7.096 -5.595 -2.629 1.00 91.75 83 THR A O 1
ATOM 617 N N . VAL A 1 84 ? 8.138 -7.348 -3.593 1.00 92.06 84 VAL A N 1
ATOM 618 C CA . VAL A 1 84 ? 6.965 -8.050 -4.110 1.00 92.06 84 VAL A CA 1
ATOM 619 C C . VAL A 1 84 ? 6.751 -9.316 -3.293 1.00 92.06 84 VAL A C 1
ATOM 621 O O . VAL A 1 84 ? 7.707 -10.056 -3.056 1.00 92.06 84 VAL A O 1
ATOM 624 N N . VAL A 1 85 ? 5.516 -9.536 -2.847 1.00 85.94 85 VAL A N 1
ATOM 625 C CA . VAL A 1 85 ? 5.084 -10.719 -2.095 1.00 85.94 85 VAL A CA 1
ATOM 626 C C . VAL A 1 85 ? 3.760 -11.199 -2.663 1.00 85.94 85 VAL A C 1
ATOM 628 O O . VAL A 1 85 ? 2.857 -10.389 -2.871 1.00 85.94 85 VAL A O 1
ATOM 631 N N . ASP A 1 86 ? 3.646 -12.499 -2.929 1.00 86.38 86 ASP A N 1
ATOM 632 C CA . ASP A 1 86 ? 2.484 -13.106 -3.589 1.00 86.38 86 ASP A CA 1
ATOM 633 C C . ASP A 1 86 ? 2.083 -12.371 -4.895 1.00 86.38 86 ASP A C 1
ATOM 635 O O . ASP A 1 86 ? 0.907 -12.284 -5.254 1.00 86.38 86 ASP A O 1
ATOM 639 N N . GLY A 1 87 ? 3.070 -11.820 -5.612 1.00 89.06 87 GLY A N 1
ATOM 640 C CA . GLY A 1 87 ? 2.887 -11.079 -6.863 1.00 89.06 87 GLY A CA 1
ATOM 641 C C . GLY A 1 87 ? 2.481 -9.607 -6.713 1.00 89.06 87 GLY A C 1
ATOM 642 O O . GLY A 1 87 ? 2.374 -8.919 -7.725 1.00 89.06 87 GLY A O 1
ATOM 643 N N . GLU A 1 88 ? 2.304 -9.103 -5.490 1.00 85.75 88 GLU A N 1
ATOM 644 C CA . GLU A 1 88 ? 1.886 -7.725 -5.203 1.00 85.75 88 GLU A CA 1
ATOM 645 C C . GLU A 1 88 ? 3.015 -6.929 -4.534 1.00 85.75 88 GLU A C 1
ATOM 647 O O . GLU A 1 88 ? 3.763 -7.449 -3.704 1.00 85.75 88 GLU A O 1
ATOM 652 N N . VAL A 1 89 ? 3.153 -5.644 -4.870 1.00 87.94 89 VAL A N 1
ATOM 653 C CA . VAL A 1 89 ? 4.178 -4.785 -4.254 1.00 87.94 89 VAL A CA 1
ATOM 654 C C . VAL A 1 89 ? 3.745 -4.403 -2.836 1.00 87.94 89 VAL A C 1
ATOM 656 O O . VAL A 1 89 ? 2.722 -3.750 -2.648 1.00 87.94 89 VAL A O 1
ATOM 659 N N . VAL A 1 90 ? 4.542 -4.779 -1.833 1.00 81.81 90 VAL A N 1
ATOM 660 C CA . VAL A 1 90 ? 4.290 -4.495 -0.407 1.00 81.81 90 VAL A CA 1
ATOM 661 C C . VAL A 1 90 ? 5.132 -3.345 0.148 1.00 81.81 90 VAL A C 1
ATOM 663 O O . VAL A 1 90 ? 4.782 -2.767 1.177 1.00 81.81 90 VAL A O 1
ATOM 666 N N . THR A 1 91 ? 6.240 -2.996 -0.511 1.00 83.12 91 THR A N 1
ATOM 667 C CA . THR A 1 91 ? 7.035 -1.799 -0.193 1.00 83.12 91 THR A CA 1
ATOM 668 C C . THR A 1 91 ? 7.585 -1.179 -1.466 1.00 83.12 91 THR A C 1
ATOM 670 O O . THR A 1 91 ? 8.106 -1.914 -2.301 1.00 83.12 91 THR A O 1
ATOM 673 N N . HIS A 1 92 ? 7.565 0.149 -1.541 1.00 90.62 92 HIS A N 1
ATOM 674 C CA . HIS A 1 92 ? 8.218 0.945 -2.574 1.00 90.62 92 HIS A CA 1
ATOM 675 C C . HIS A 1 92 ? 9.117 1.980 -1.900 1.00 90.62 92 HIS A C 1
ATOM 677 O O . HIS A 1 92 ? 8.637 2.787 -1.104 1.00 90.62 92 HIS A O 1
ATOM 683 N N . GLU A 1 93 ? 10.420 1.939 -2.163 1.00 90.25 93 GLU A N 1
ATOM 684 C CA . GLU A 1 93 ? 11.378 2.835 -1.517 1.00 90.25 93 GLU A CA 1
ATOM 685 C C . GLU A 1 93 ? 12.393 3.378 -2.519 1.00 90.25 93 GLU A C 1
ATOM 687 O O . GLU A 1 93 ? 12.876 2.674 -3.406 1.00 90.25 93 GLU A O 1
ATOM 692 N N . GLN A 1 94 ? 12.792 4.636 -2.347 1.00 91.69 94 GLN A N 1
ATOM 693 C CA . GLN A 1 94 ? 13.911 5.196 -3.093 1.00 91.69 94 GLN A CA 1
ATOM 694 C C . GLN A 1 94 ? 15.221 4.488 -2.696 1.00 91.69 94 GLN A C 1
ATOM 696 O O . GLN A 1 94 ? 15.534 4.346 -1.512 1.00 91.69 94 GLN A O 1
ATOM 701 N N . ALA A 1 95 ? 16.026 4.074 -3.682 1.00 90.81 95 ALA A N 1
ATOM 702 C CA . ALA A 1 95 ? 17.306 3.425 -3.405 1.00 90.81 95 ALA A CA 1
ATOM 703 C C . ALA A 1 95 ? 18.280 4.394 -2.688 1.00 90.81 95 ALA A C 1
ATOM 705 O O . ALA A 1 95 ? 18.281 5.588 -2.994 1.00 90.81 95 ALA A O 1
ATOM 706 N N . PRO A 1 96 ? 19.169 3.920 -1.785 1.00 86.75 96 PRO A N 1
ATOM 707 C CA . PRO A 1 96 ? 20.021 4.794 -0.961 1.00 86.75 96 PRO A CA 1
ATOM 708 C C . PRO A 1 96 ? 20.950 5.745 -1.730 1.00 86.75 96 PRO A C 1
ATOM 710 O O . PRO A 1 96 ? 21.418 6.743 -1.185 1.00 86.75 96 PRO A O 1
ATOM 713 N N . ASP A 1 97 ? 21.276 5.400 -2.971 1.00 88.06 97 ASP A N 1
ATOM 714 C CA . ASP A 1 97 ? 22.141 6.132 -3.895 1.00 88.06 97 ASP A CA 1
ATOM 715 C C . ASP A 1 97 ? 21.358 6.725 -5.084 1.00 88.06 97 ASP A C 1
ATOM 717 O O . ASP A 1 97 ? 21.909 6.932 -6.168 1.00 88.06 97 ASP A O 1
ATOM 721 N N . SER A 1 98 ? 20.055 6.931 -4.907 1.00 91.12 98 SER A N 1
ATOM 722 C CA . SER A 1 98 ? 19.173 7.597 -5.862 1.00 91.12 98 SER A CA 1
ATOM 723 C C . SER A 1 98 ? 19.142 9.108 -5.613 1.00 91.12 98 SER A C 1
ATOM 725 O O . SER A 1 98 ? 19.108 9.565 -4.474 1.00 91.12 98 SER A O 1
ATOM 727 N N . ASP A 1 99 ? 19.118 9.872 -6.699 1.00 90.75 99 ASP A N 1
ATOM 728 C CA . ASP A 1 99 ? 18.917 11.321 -6.759 1.00 90.75 99 ASP A CA 1
ATOM 729 C C . ASP A 1 99 ? 17.518 11.653 -7.330 1.00 90.75 99 ASP A C 1
ATOM 731 O O . ASP A 1 99 ? 17.324 12.731 -7.903 1.00 90.75 99 ASP A O 1
ATOM 735 N N . ALA A 1 100 ? 16.554 10.721 -7.254 1.00 86.62 100 ALA A N 1
ATOM 736 C CA . ALA A 1 100 ? 15.244 10.926 -7.872 1.00 86.62 100 ALA A CA 1
ATOM 737 C C . ALA A 1 100 ? 14.528 12.131 -7.251 1.00 86.62 100 ALA A C 1
ATOM 739 O O . ALA A 1 100 ? 14.421 12.252 -6.028 1.00 86.62 100 ALA A O 1
ATOM 740 N N . LEU A 1 101 ? 14.041 13.015 -8.120 1.00 85.44 101 LEU A N 1
ATOM 741 C CA . LEU A 1 101 ? 13.214 14.160 -7.737 1.00 85.44 101 LEU A CA 1
ATOM 742 C C . LEU A 1 101 ? 11.726 13.814 -7.742 1.00 85.44 101 LEU A C 1
ATOM 744 O O . LEU A 1 101 ? 10.968 14.418 -6.990 1.00 85.44 101 LEU A O 1
ATOM 748 N N . ASP A 1 102 ? 11.350 12.847 -8.576 1.00 87.75 102 ASP A N 1
ATOM 749 C CA . ASP A 1 102 ? 9.990 12.370 -8.759 1.00 87.75 102 ASP A CA 1
ATOM 750 C C . ASP A 1 102 ? 9.959 10.853 -8.554 1.00 87.75 102 ASP A C 1
ATOM 752 O O . ASP A 1 102 ? 10.905 10.145 -8.914 1.00 87.75 102 ASP A O 1
ATOM 756 N N . ASP A 1 103 ? 8.859 10.376 -7.984 1.00 89.25 103 ASP A N 1
ATOM 757 C CA . ASP A 1 103 ? 8.554 8.965 -7.784 1.00 89.25 103 ASP A CA 1
ATOM 758 C C . ASP A 1 103 ? 7.547 8.517 -8.865 1.00 89.25 103 ASP A C 1
ATOM 760 O O . ASP A 1 103 ? 6.419 9.021 -8.894 1.00 89.25 103 ASP A O 1
ATOM 764 N N . PRO A 1 104 ? 7.935 7.630 -9.802 1.00 89.19 104 PRO A N 1
ATOM 765 C CA . PRO A 1 104 ? 7.051 7.154 -10.864 1.00 89.19 104 PRO A CA 1
ATOM 766 C C . PRO A 1 104 ? 6.149 5.986 -10.420 1.00 89.19 104 PRO A C 1
ATOM 768 O O . PRO A 1 104 ? 5.392 5.469 -11.245 1.00 89.19 104 PRO A O 1
ATOM 771 N N . GLY A 1 105 ? 6.216 5.581 -9.152 1.00 92.19 105 GLY A N 1
ATOM 772 C CA . GLY A 1 105 ? 5.459 4.491 -8.563 1.00 92.19 105 GLY A CA 1
ATOM 773 C C . GLY A 1 105 ? 6.167 3.132 -8.620 1.00 92.19 105 GLY A C 1
ATOM 774 O O . GLY A 1 105 ? 7.193 2.971 -9.295 1.00 92.19 105 GLY A O 1
ATOM 775 N N . PRO A 1 106 ? 5.597 2.139 -7.917 1.00 94.75 106 PRO A N 1
ATOM 776 C CA . PRO A 1 106 ? 6.155 0.797 -7.820 1.00 94.75 106 PRO A CA 1
ATOM 777 C C . PRO A 1 106 ? 6.091 0.020 -9.133 1.00 94.75 106 PRO A C 1
ATOM 779 O O . PRO A 1 106 ? 5.258 0.299 -10.000 1.00 94.75 106 PRO A O 1
ATOM 782 N N . LYS A 1 107 ? 6.956 -0.992 -9.257 1.00 96.25 107 LYS A N 1
ATOM 783 C CA . LYS A 1 107 ? 6.998 -1.911 -10.399 1.00 96.25 107 LYS A CA 1
ATOM 784 C C . LYS A 1 107 ? 7.128 -3.366 -9.965 1.00 96.25 107 LYS A C 1
ATOM 786 O O . LYS A 1 107 ? 7.756 -3.702 -8.964 1.00 96.25 107 LYS A O 1
ATOM 791 N N . THR A 1 108 ? 6.600 -4.240 -10.805 1.00 97.38 108 THR A N 1
ATOM 792 C CA . THR A 1 108 ? 6.825 -5.685 -10.793 1.00 97.38 108 THR A CA 1
ATOM 793 C C . THR A 1 108 ? 7.569 -6.119 -12.063 1.00 97.38 108 THR A C 1
ATOM 795 O O . THR A 1 108 ? 7.687 -5.367 -13.034 1.00 97.38 108 THR A O 1
ATOM 798 N N . VAL A 1 109 ? 8.077 -7.354 -12.101 1.00 97.69 109 VAL A N 1
ATOM 799 C CA . VAL A 1 109 ? 8.650 -7.929 -13.334 1.00 97.69 109 VAL A CA 1
ATOM 800 C C . VAL A 1 109 ? 7.621 -7.993 -14.479 1.00 97.69 109 VAL A C 1
ATOM 802 O O . VAL A 1 109 ? 7.985 -7.628 -15.599 1.00 97.69 109 VAL A O 1
ATOM 805 N N . PRO A 1 110 ? 6.349 -8.389 -14.246 1.00 98.12 110 PRO A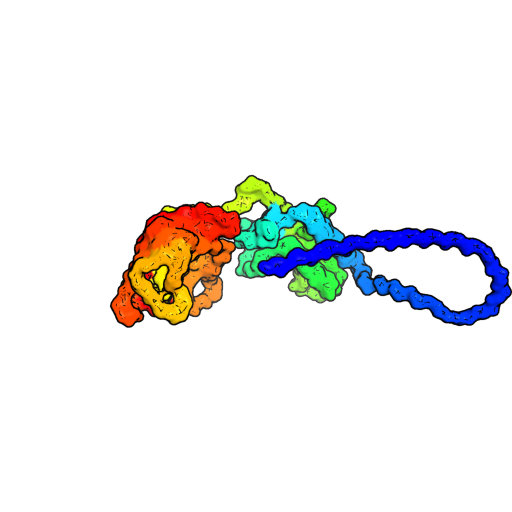 N 1
ATOM 806 C CA . PRO A 1 110 ? 5.271 -8.223 -15.222 1.00 98.12 110 PRO A CA 1
ATOM 807 C C . PRO A 1 110 ? 5.131 -6.808 -15.791 1.00 98.12 110 PRO A C 1
ATOM 809 O O . PRO A 1 110 ? 5.059 -6.673 -17.011 1.00 98.12 110 PRO A O 1
ATOM 812 N N . ASP A 1 111 ? 5.181 -5.767 -14.955 1.00 97.94 111 ASP A N 1
ATOM 813 C CA . ASP A 1 111 ? 5.087 -4.379 -15.438 1.00 97.94 111 ASP A CA 1
ATOM 814 C C . ASP A 1 111 ? 6.245 -4.038 -16.385 1.00 97.94 111 ASP A C 1
ATOM 816 O O . ASP A 1 111 ? 6.049 -3.415 -17.427 1.00 97.94 111 ASP A O 1
ATOM 820 N N . ILE A 1 112 ? 7.455 -4.514 -16.080 1.00 98.00 112 ILE A N 1
ATOM 821 C CA . ILE A 1 112 ? 8.627 -4.305 -16.941 1.00 98.00 112 ILE A CA 1
ATOM 822 C C . ILE A 1 112 ? 8.489 -5.075 -18.264 1.00 98.00 112 ILE A C 1
ATOM 824 O O . ILE A 1 112 ? 8.921 -4.585 -19.309 1.00 98.00 112 ILE A O 1
ATOM 828 N N . PHE A 1 113 ? 7.868 -6.261 -18.277 1.00 98.44 113 PHE A N 1
ATOM 829 C CA . PHE A 1 113 ? 7.544 -6.930 -19.543 1.00 98.44 113 PHE A CA 1
ATOM 830 C C . PHE A 1 113 ? 6.573 -6.108 -20.393 1.00 98.44 113 PHE A C 1
ATOM 832 O O . PHE A 1 113 ? 6.700 -6.097 -21.619 1.00 98.44 113 PHE A O 1
ATOM 839 N N . ASP A 1 114 ? 5.615 -5.434 -19.763 1.00 98.12 114 ASP A N 1
ATOM 840 C CA . ASP A 1 114 ? 4.654 -4.583 -20.458 1.00 98.12 114 ASP A CA 1
ATOM 841 C C . ASP A 1 114 ? 5.305 -3.298 -20.988 1.00 98.12 114 ASP A C 1
ATOM 843 O O . ASP A 1 114 ? 4.994 -2.880 -22.103 1.00 98.12 114 ASP A O 1
ATOM 847 N N . GLU A 1 115 ? 6.288 -2.738 -20.279 1.00 96.81 115 GLU A N 1
ATOM 848 C CA . GLU A 1 115 ? 7.136 -1.654 -20.797 1.00 96.81 115 GLU A CA 1
ATOM 849 C C . GLU A 1 115 ? 7.928 -2.085 -22.037 1.00 96.81 115 GLU A C 1
ATOM 851 O O . GLU A 1 115 ? 7.940 -1.378 -23.046 1.00 96.81 115 GLU A O 1
ATOM 856 N N . VAL A 1 116 ? 8.550 -3.270 -22.006 1.00 97.44 116 VAL A N 1
ATOM 857 C CA . VAL A 1 116 ? 9.266 -3.807 -23.174 1.00 97.44 116 VAL A CA 1
ATOM 858 C C . VAL A 1 116 ? 8.302 -4.066 -24.334 1.00 97.44 116 VAL A C 1
ATOM 860 O O . VAL A 1 116 ? 8.636 -3.762 -25.478 1.00 97.44 116 VAL A O 1
ATOM 863 N N . GLN A 1 117 ? 7.097 -4.582 -24.066 1.00 97.88 117 GLN A N 1
ATOM 864 C CA . GLN A 1 117 ? 6.067 -4.752 -25.094 1.00 97.88 117 GLN A CA 1
ATOM 865 C C . GLN A 1 117 ? 5.693 -3.412 -25.735 1.00 97.88 117 GLN A C 1
ATOM 867 O O . GLN A 1 117 ? 5.650 -3.320 -26.959 1.00 97.88 117 GLN A O 1
ATOM 872 N N . ALA A 1 118 ? 5.461 -2.376 -24.926 1.00 96.12 118 ALA A N 1
ATOM 873 C CA . ALA A 1 118 ? 5.157 -1.040 -25.424 1.00 96.12 118 ALA A CA 1
ATOM 874 C C . ALA A 1 118 ? 6.307 -0.488 -26.281 1.00 96.12 118 ALA A C 1
ATOM 876 O O . ALA A 1 118 ? 6.066 0.066 -27.352 1.00 96.12 118 ALA A O 1
ATOM 877 N N . ALA A 1 119 ? 7.559 -0.711 -25.868 1.00 94.75 119 ALA A N 1
ATOM 878 C CA . ALA A 1 119 ? 8.719 -0.333 -26.664 1.00 94.75 119 ALA A CA 1
ATOM 879 C C . ALA A 1 119 ? 8.763 -1.067 -28.015 1.00 94.75 119 ALA A C 1
ATOM 881 O O . ALA A 1 119 ? 9.013 -0.423 -29.026 1.00 94.75 119 ALA A O 1
ATOM 882 N N . ILE A 1 120 ? 8.479 -2.374 -28.070 1.00 95.56 120 ILE A N 1
ATOM 883 C CA . ILE A 1 120 ? 8.384 -3.127 -29.337 1.00 95.56 120 ILE A CA 1
ATOM 884 C C . ILE A 1 120 ? 7.276 -2.552 -30.231 1.00 95.56 120 ILE A C 1
ATOM 886 O O . ILE A 1 120 ? 7.495 -2.322 -31.420 1.00 95.56 120 ILE A O 1
ATOM 890 N N . ASP A 1 121 ? 6.097 -2.293 -29.661 1.00 95.19 121 ASP A N 1
ATOM 891 C CA . ASP A 1 121 ? 4.923 -1.811 -30.399 1.00 95.19 121 ASP A CA 1
ATOM 892 C C . ASP A 1 121 ? 5.137 -0.416 -31.013 1.00 95.19 121 ASP A C 1
ATOM 894 O O . ASP A 1 121 ? 4.526 -0.074 -32.031 1.00 95.19 121 ASP A O 1
ATOM 898 N N . GLU A 1 122 ? 6.009 0.390 -30.408 1.00 93.62 122 GLU A N 1
ATOM 899 C CA . GLU A 1 122 ? 6.380 1.723 -30.883 1.00 93.62 122 GLU A CA 1
ATOM 900 C C . GLU A 1 122 ? 7.474 1.727 -31.973 1.00 93.62 122 GLU A C 1
ATOM 902 O O . GLU A 1 122 ? 7.730 2.785 -32.552 1.00 93.62 122 GLU A O 1
ATOM 907 N N . ASP A 1 123 ? 8.064 0.569 -32.304 1.00 93.00 123 ASP A N 1
ATOM 908 C CA . ASP A 1 123 ? 9.051 0.375 -33.387 1.00 93.00 123 ASP A CA 1
ATOM 909 C C . ASP A 1 123 ? 10.235 1.374 -33.332 1.00 93.00 123 ASP A C 1
ATOM 911 O O . ASP A 1 123 ? 10.421 2.193 -34.244 1.00 93.00 123 ASP A O 1
ATOM 915 N N . PRO A 1 124 ? 11.037 1.370 -32.246 1.00 93.12 124 PRO A N 1
ATOM 916 C CA . PRO A 1 124 ? 12.170 2.269 -32.085 1.00 93.12 124 PRO A CA 1
ATOM 917 C C . PRO A 1 124 ? 13.250 1.996 -33.131 1.00 93.12 124 PRO A C 1
ATOM 919 O O . PRO A 1 124 ? 13.445 0.873 -33.598 1.00 93.12 124 PRO A O 1
ATOM 922 N N . ALA A 1 125 ? 14.040 3.023 -33.447 1.00 93.06 125 ALA A N 1
ATOM 923 C CA . ALA A 1 125 ? 15.192 2.865 -34.326 1.00 93.06 125 ALA A CA 1
ATOM 924 C C . ALA A 1 125 ? 16.206 1.838 -33.786 1.00 93.06 125 ALA A C 1
ATOM 926 O O . ALA A 1 125 ? 16.847 1.141 -34.578 1.00 93.06 125 ALA A O 1
ATOM 927 N N . THR A 1 126 ? 16.345 1.742 -32.459 1.00 92.50 126 THR A N 1
ATOM 928 C CA . THR A 1 126 ? 17.127 0.709 -31.770 1.00 92.50 126 THR A CA 1
ATOM 929 C C . THR A 1 126 ? 16.402 0.236 -30.512 1.00 92.50 126 THR A C 1
ATOM 931 O O . THR A 1 126 ? 16.009 1.057 -29.691 1.00 92.50 126 THR A O 1
ATOM 934 N N . LEU A 1 127 ? 16.307 -1.083 -30.321 1.00 95.12 127 LEU A N 1
ATOM 935 C CA . LEU A 1 127 ? 15.863 -1.718 -29.077 1.00 95.12 127 LEU A CA 1
ATOM 936 C C . LEU A 1 127 ? 16.888 -2.769 -28.640 1.00 95.12 127 LEU A C 1
ATOM 938 O O . LEU A 1 127 ? 17.245 -3.669 -29.402 1.00 95.12 127 LEU A O 1
ATOM 942 N N . GLU A 1 128 ? 17.354 -2.662 -27.401 1.00 95.75 128 GLU A N 1
ATOM 943 C CA . GLU A 1 128 ? 18.218 -3.641 -26.750 1.00 95.75 128 GLU A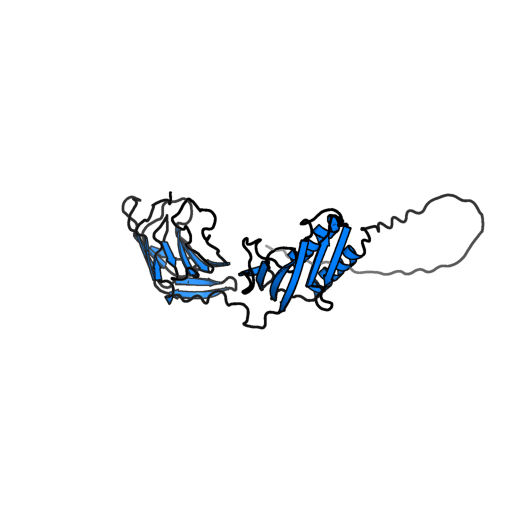 CA 1
ATOM 944 C C . GLU A 1 128 ? 17.520 -4.187 -25.508 1.00 95.75 128 GLU A C 1
ATOM 946 O O . GLU A 1 128 ? 17.212 -3.426 -24.597 1.00 95.75 128 GLU A O 1
ATOM 951 N N . VAL A 1 129 ? 17.336 -5.507 -25.427 1.00 97.62 129 VAL A N 1
ATOM 952 C CA . VAL A 1 129 ? 16.772 -6.159 -24.237 1.00 97.62 129 VAL A CA 1
ATOM 953 C C . VAL A 1 129 ? 17.652 -7.325 -23.801 1.00 97.62 129 VAL A C 1
ATOM 955 O O . VAL A 1 129 ? 18.076 -8.161 -24.614 1.00 97.62 129 VAL A O 1
ATOM 958 N N . THR A 1 130 ? 17.927 -7.378 -22.500 1.00 97.81 130 THR A N 1
ATOM 959 C CA . THR A 1 130 ? 18.610 -8.477 -21.818 1.00 97.81 130 THR A CA 1
ATOM 960 C C . THR A 1 130 ? 17.638 -9.143 -20.858 1.00 97.81 130 THR A C 1
ATOM 962 O O . THR A 1 130 ? 17.007 -8.477 -20.039 1.00 97.81 130 THR A O 1
ATOM 965 N N . TYR A 1 131 ? 17.559 -10.468 -20.949 1.00 97.69 131 TYR A N 1
ATOM 966 C CA . TYR A 1 131 ? 16.779 -11.298 -20.043 1.00 97.69 131 TYR A CA 1
ATOM 967 C C . TYR A 1 131 ? 17.724 -12.191 -19.249 1.00 97.69 131 TYR A C 1
ATOM 969 O O . TYR A 1 131 ? 18.737 -12.647 -19.784 1.00 97.69 131 TYR A O 1
ATOM 977 N N . ASP A 1 132 ? 17.373 -12.481 -18.005 1.00 96.94 132 ASP A N 1
ATOM 978 C CA . ASP A 1 132 ? 17.988 -13.554 -17.241 1.00 96.94 132 ASP A CA 1
ATOM 979 C C . ASP A 1 132 ? 17.723 -14.904 -17.929 1.00 96.94 132 ASP A C 1
ATOM 981 O O . ASP A 1 132 ? 16.609 -15.169 -18.391 1.00 96.94 132 ASP A O 1
ATOM 985 N N . GLU A 1 133 ? 18.744 -15.754 -18.060 1.00 96.19 133 GLU A N 1
ATOM 986 C CA . GLU A 1 133 ? 18.640 -17.008 -18.824 1.00 96.19 133 GLU A CA 1
ATOM 987 C C . GLU A 1 133 ? 17.806 -18.075 -18.098 1.00 96.19 133 GLU A C 1
ATOM 989 O O . GLU A 1 133 ? 17.149 -18.889 -18.755 1.00 96.19 133 GLU A O 1
ATOM 994 N N . GLU A 1 134 ? 17.794 -18.060 -16.766 1.00 93.69 134 GLU A N 1
ATOM 995 C CA . GLU A 1 134 ? 17.122 -19.069 -15.945 1.00 93.69 134 GLU A CA 1
ATOM 996 C C . GLU A 1 134 ? 15.646 -18.725 -15.738 1.00 93.69 134 GLU A C 1
ATOM 998 O O . GLU A 1 134 ? 14.765 -19.522 -16.060 1.00 93.69 134 GLU A O 1
ATOM 1003 N N . THR A 1 135 ? 15.384 -17.513 -15.263 1.00 96.31 135 THR A N 1
ATOM 1004 C CA . THR A 1 135 ? 14.055 -17.042 -14.864 1.00 96.31 135 THR A CA 1
ATOM 1005 C C . THR A 1 135 ? 13.311 -16.345 -15.992 1.00 96.31 135 THR A C 1
ATOM 1007 O O . THR A 1 135 ? 12.095 -16.265 -15.958 1.00 96.31 135 THR A O 1
ATOM 1010 N N . GLY A 1 136 ? 14.007 -15.827 -17.006 1.00 97.19 136 GLY A N 1
ATOM 1011 C CA . GLY A 1 136 ? 13.386 -15.028 -18.063 1.00 97.19 136 GLY A CA 1
ATOM 1012 C C . GLY A 1 136 ? 13.092 -13.581 -17.688 1.00 97.19 136 GLY A C 1
ATOM 1013 O O . GLY A 1 136 ? 12.640 -12.840 -18.552 1.00 97.19 136 GLY A O 1
ATOM 1014 N N . ALA A 1 137 ? 13.380 -13.142 -16.466 1.00 97.25 137 ALA A N 1
ATOM 1015 C CA . ALA A 1 137 ? 13.138 -11.761 -16.077 1.00 97.25 137 ALA A CA 1
ATOM 1016 C C . ALA A 1 137 ? 13.954 -10.759 -16.912 1.00 97.25 137 ALA A C 1
ATOM 1018 O O . ALA A 1 137 ? 15.089 -11.045 -17.300 1.00 97.25 137 ALA A O 1
ATOM 1019 N N . VAL A 1 138 ? 13.405 -9.570 -17.171 1.00 97.56 138 VAL A N 1
ATOM 1020 C CA . VAL A 1 138 ? 14.158 -8.477 -17.808 1.00 97.56 138 VAL A CA 1
ATOM 1021 C C . VAL A 1 138 ? 15.200 -7.954 -16.821 1.00 97.56 138 VAL A C 1
ATOM 1023 O O . VAL A 1 138 ? 14.854 -7.560 -15.714 1.00 97.56 138 VAL A O 1
ATOM 1026 N N . THR A 1 139 ? 16.471 -7.932 -17.222 1.00 96.94 139 THR A N 1
ATOM 1027 C CA . THR A 1 139 ? 17.579 -7.373 -16.416 1.00 96.94 139 THR A CA 1
ATOM 1028 C C . THR A 1 139 ? 18.067 -6.032 -16.952 1.00 96.94 139 THR A C 1
ATOM 1030 O O . THR A 1 139 ? 18.646 -5.228 -16.224 1.00 96.94 139 THR A O 1
ATOM 1033 N N . ARG A 1 140 ? 17.825 -5.763 -18.237 1.00 97.00 140 ARG A N 1
ATOM 1034 C CA . ARG A 1 140 ? 18.066 -4.460 -18.858 1.00 97.00 140 ARG A CA 1
ATOM 1035 C C . ARG A 1 140 ? 17.204 -4.308 -20.096 1.00 97.00 140 ARG A C 1
ATOM 1037 O O . ARG A 1 140 ? 17.152 -5.235 -20.905 1.00 97.00 140 ARG A O 1
ATOM 1044 N N . TRP A 1 141 ? 16.654 -3.124 -20.313 1.00 96.44 141 TRP A N 1
ATOM 1045 C CA . TRP A 1 141 ? 16.175 -2.728 -21.632 1.00 96.44 141 TRP A CA 1
ATOM 1046 C C . TRP A 1 141 ? 16.549 -1.278 -21.947 1.00 96.44 141 TRP A C 1
ATOM 1048 O O . TRP A 1 141 ? 16.759 -0.472 -21.042 1.00 96.44 141 TRP A O 1
ATOM 1058 N N . TRP A 1 142 ? 16.715 -0.974 -23.230 1.00 94.94 142 TRP A N 1
ATOM 1059 C CA . TRP A 1 142 ? 17.038 0.358 -23.735 1.00 94.94 142 TRP A CA 1
ATOM 1060 C C . TRP A 1 142 ? 16.437 0.545 -25.125 1.00 94.94 142 TRP A C 1
ATOM 1062 O O . TRP A 1 142 ? 16.651 -0.298 -25.999 1.00 94.94 142 TRP A O 1
ATOM 1072 N N . ALA A 1 143 ? 15.738 1.654 -25.339 1.00 93.81 143 ALA A N 1
ATOM 1073 C CA . ALA A 1 143 ? 15.181 2.050 -26.621 1.00 93.81 143 ALA A CA 1
ATOM 1074 C C . ALA A 1 143 ? 15.663 3.453 -27.016 1.00 93.81 143 ALA A C 1
ATOM 1076 O O . ALA A 1 143 ? 15.623 4.384 -26.215 1.00 93.81 143 ALA A O 1
ATOM 1077 N N . ASP A 1 144 ? 16.084 3.588 -28.271 1.00 92.62 144 ASP A N 1
ATOM 1078 C CA . ASP A 1 144 ? 16.316 4.857 -28.971 1.00 92.62 144 ASP A CA 1
ATOM 1079 C C . ASP A 1 144 ? 15.310 4.898 -30.123 1.00 92.62 144 ASP A C 1
ATOM 1081 O O . ASP A 1 144 ? 15.379 4.100 -31.067 1.00 92.62 144 ASP A O 1
ATOM 1085 N N . TYR A 1 145 ? 14.318 5.780 -30.014 1.00 89.75 145 TYR A N 1
ATOM 1086 C CA . TYR A 1 145 ? 13.232 5.846 -30.989 1.00 89.75 145 TYR A CA 1
ATOM 1087 C C . TYR A 1 145 ? 13.663 6.541 -32.270 1.00 89.75 145 TYR A C 1
ATOM 1089 O O . TYR A 1 145 ? 13.139 6.253 -33.353 1.00 89.75 145 TYR A O 1
ATOM 1097 N N . ARG A 1 146 ? 14.578 7.503 -32.156 1.00 91.00 146 ARG A N 1
ATOM 1098 C CA . ARG A 1 146 ? 14.934 8.421 -33.229 1.00 91.00 146 ARG A CA 1
ATOM 1099 C C . ARG A 1 146 ? 16.402 8.807 -33.087 1.00 91.00 146 ARG A C 1
ATOM 1101 O O . ARG A 1 146 ? 16.715 9.794 -32.443 1.00 91.00 146 ARG A O 1
ATOM 1108 N N . LEU A 1 147 ? 17.254 8.183 -33.905 1.00 87.19 147 LEU A N 1
ATOM 1109 C CA . LEU A 1 147 ? 18.704 8.453 -33.988 1.00 87.19 147 LEU A CA 1
ATOM 1110 C C . LEU A 1 147 ? 19.106 9.932 -34.211 1.00 87.19 147 LEU A C 1
ATOM 1112 O O . LEU A 1 147 ? 20.294 10.261 -34.202 1.00 87.19 147 LEU A O 1
ATOM 1116 N N . ASP A 1 148 ? 18.154 10.803 -34.561 1.00 89.50 148 ASP A N 1
ATOM 1117 C CA . ASP A 1 148 ? 18.345 12.229 -34.825 1.00 89.50 148 ASP A CA 1
ATOM 1118 C C . ASP A 1 148 ? 17.712 13.164 -33.781 1.00 89.50 148 ASP A C 1
ATOM 1120 O O . ASP A 1 148 ? 17.778 14.388 -33.945 1.00 89.50 148 ASP A O 1
ATOM 1124 N N . MET A 1 149 ? 17.117 12.614 -32.724 1.00 86.88 149 MET A N 1
ATOM 1125 C CA . MET A 1 149 ? 16.592 13.344 -31.574 1.00 86.88 149 MET A CA 1
ATOM 1126 C C . MET A 1 149 ? 17.458 13.059 -30.343 1.00 86.88 149 MET A C 1
ATOM 1128 O O . MET A 1 149 ? 18.326 12.201 -30.379 1.00 86.88 149 MET A O 1
ATOM 1132 N N . ALA A 1 150 ? 17.328 13.900 -29.325 1.00 82.31 150 ALA A N 1
ATOM 1133 C CA . ALA A 1 150 ? 18.018 13.721 -28.058 1.00 82.31 150 ALA A CA 1
ATOM 1134 C C . ALA A 1 150 ? 16.977 13.763 -26.943 1.00 82.31 150 ALA A C 1
ATOM 1136 O O . ALA A 1 150 ? 15.987 14.498 -27.076 1.00 82.31 150 ALA A O 1
ATOM 1137 N N . ASP A 1 151 ? 17.272 13.064 -25.847 1.00 78.56 151 ASP A N 1
ATOM 1138 C CA . ASP A 1 151 ? 16.487 13.030 -24.611 1.00 78.56 151 ASP A CA 1
ATOM 1139 C C . ASP A 1 151 ? 15.127 12.308 -24.755 1.00 78.56 151 ASP A C 1
ATOM 1141 O O . ASP A 1 151 ? 14.224 12.492 -23.938 1.00 78.56 151 ASP A O 1
ATOM 1145 N N . GLU A 1 152 ? 14.961 11.505 -25.804 1.00 85.19 152 GLU A N 1
ATOM 1146 C CA . GLU A 1 152 ? 13.829 10.606 -26.053 1.00 85.19 152 GLU A CA 1
ATOM 1147 C C . GLU A 1 152 ? 14.183 9.134 -25.799 1.00 85.19 152 GLU A C 1
ATOM 1149 O O . GLU A 1 152 ? 13.307 8.270 -25.872 1.00 85.19 152 GLU A O 1
ATOM 1154 N N . GLU A 1 153 ? 15.454 8.841 -25.515 1.00 87.50 153 GLU A N 1
ATOM 1155 C CA . GLU A 1 153 ? 15.899 7.507 -25.160 1.00 87.50 153 GLU A CA 1
ATOM 1156 C C . GLU A 1 153 ? 15.416 7.134 -23.760 1.00 87.50 153 GLU A C 1
ATOM 1158 O O . GLU A 1 153 ? 15.489 7.918 -22.809 1.00 87.50 153 GLU A O 1
ATOM 1163 N N . GLN A 1 154 ? 14.955 5.897 -23.622 1.00 91.19 154 GLN A N 1
ATOM 1164 C CA . GLN A 1 154 ? 14.506 5.365 -22.346 1.00 91.19 154 GLN A CA 1
ATOM 1165 C C . GLN A 1 154 ? 15.060 3.975 -22.115 1.00 91.19 154 GLN A C 1
ATOM 1167 O O . GLN A 1 154 ? 15.249 3.184 -23.040 1.00 91.19 154 GLN A O 1
ATOM 1172 N N . GLY A 1 155 ? 15.308 3.665 -20.853 1.00 92.31 155 GLY A N 1
ATOM 1173 C CA . GLY A 1 155 ? 15.708 2.334 -20.471 1.00 92.31 155 GLY A CA 1
ATOM 1174 C C . GLY A 1 155 ? 15.675 2.123 -18.976 1.00 92.31 155 GLY A C 1
ATOM 1175 O O . GLY A 1 155 ? 15.542 3.052 -18.176 1.00 92.31 155 GLY A O 1
ATOM 1176 N N . LEU A 1 156 ? 15.851 0.862 -18.621 1.00 94.94 156 LEU A N 1
ATOM 1177 C CA . LEU A 1 156 ? 15.828 0.378 -17.258 1.00 94.94 156 LEU A CA 1
ATOM 1178 C C . LEU A 1 156 ? 16.968 -0.618 -17.074 1.00 94.94 156 LEU A C 1
ATOM 1180 O O . LEU A 1 156 ? 17.224 -1.454 -17.942 1.00 94.94 156 LEU A O 1
ATOM 1184 N N . GLU A 1 157 ? 17.644 -0.548 -15.936 1.00 96.31 157 GLU A N 1
ATOM 1185 C CA . GLU A 1 157 ? 18.475 -1.635 -15.422 1.00 96.31 157 GLU A CA 1
ATOM 1186 C C . GLU A 1 157 ? 17.800 -2.214 -14.187 1.00 96.31 157 GLU A C 1
ATOM 1188 O O . GLU A 1 157 ? 17.281 -1.466 -13.361 1.00 96.31 157 GLU A O 1
ATOM 1193 N N . VAL A 1 158 ? 17.780 -3.540 -14.095 1.00 96.44 158 VAL A N 1
ATOM 1194 C CA . VAL A 1 158 ? 16.950 -4.280 -13.151 1.00 96.44 158 VAL A CA 1
ATOM 1195 C C . VAL A 1 158 ? 17.773 -5.386 -12.505 1.00 96.44 158 VAL A C 1
ATOM 1197 O O . VAL A 1 158 ? 18.435 -6.177 -13.179 1.00 96.44 158 VAL A O 1
ATOM 1200 N N . VAL A 1 159 ? 17.692 -5.462 -11.183 1.00 96.12 159 VAL A N 1
ATOM 1201 C CA . VAL A 1 159 ? 18.251 -6.533 -10.364 1.00 96.12 159 VAL A CA 1
ATOM 1202 C C . VAL A 1 159 ? 17.114 -7.149 -9.564 1.00 96.12 159 VAL A C 1
ATOM 1204 O O . VAL A 1 159 ? 16.382 -6.442 -8.876 1.00 96.12 159 VAL A O 1
ATOM 1207 N N . ILE A 1 160 ? 16.975 -8.469 -9.660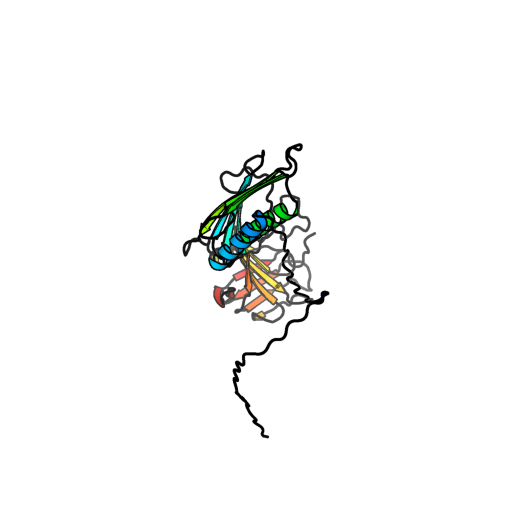 1.00 93.62 160 ILE A N 1
ATOM 1208 C CA . ILE A 1 160 ? 15.960 -9.236 -8.939 1.00 93.62 160 ILE A CA 1
ATOM 1209 C C . ILE A 1 160 ? 16.670 -10.158 -7.965 1.00 93.62 160 ILE A C 1
ATOM 1211 O O . ILE A 1 160 ? 17.542 -10.940 -8.351 1.00 93.62 160 ILE A O 1
ATOM 1215 N N . GLU A 1 161 ? 16.281 -10.068 -6.705 1.00 92.19 161 GLU A N 1
ATOM 1216 C CA . GLU A 1 161 ? 16.794 -10.896 -5.627 1.00 92.19 161 GLU A CA 1
ATOM 1217 C C . GLU A 1 161 ? 15.621 -11.690 -5.039 1.00 92.19 161 GLU A C 1
ATOM 1219 O O . GLU A 1 161 ? 14.653 -11.082 -4.578 1.00 92.19 161 GLU A O 1
ATOM 1224 N N . PRO A 1 162 ? 15.659 -13.036 -5.048 1.00 86.88 162 PRO A N 1
ATOM 1225 C CA . PRO A 1 162 ? 14.640 -13.829 -4.372 1.00 86.88 162 PRO A CA 1
ATOM 1226 C C . PRO A 1 162 ? 14.575 -13.449 -2.894 1.00 86.88 162 PRO A C 1
ATOM 1228 O O . PRO A 1 162 ? 15.619 -13.347 -2.240 1.00 86.88 162 PRO A O 1
ATOM 1231 N N . LEU A 1 163 ? 13.369 -13.285 -2.349 1.00 81.94 163 LEU A N 1
ATOM 1232 C CA . LEU A 1 163 ? 13.231 -13.130 -0.905 1.00 81.94 163 LEU A CA 1
ATOM 1233 C C . LEU A 1 163 ? 13.554 -14.474 -0.251 1.00 81.94 163 LEU A C 1
ATOM 1235 O O . LEU A 1 163 ? 12.952 -15.502 -0.553 1.00 81.94 163 LEU A O 1
ATOM 1239 N N . VAL A 1 164 ? 14.550 -14.484 0.631 1.00 73.69 164 VAL A N 1
ATOM 1240 C CA . VAL A 1 164 ? 14.794 -15.643 1.493 1.00 73.69 164 VAL A CA 1
ATOM 1241 C C . VAL A 1 164 ? 13.748 -15.657 2.606 1.00 73.69 164 VAL A C 1
ATOM 1243 O O . VAL A 1 164 ? 13.360 -14.597 3.100 1.00 73.69 164 VAL A O 1
ATOM 1246 N N . ASP A 1 165 ? 13.294 -16.847 3.009 1.00 55.59 165 ASP A N 1
ATOM 1247 C CA . ASP A 1 165 ? 12.313 -17.022 4.090 1.00 55.59 165 ASP A CA 1
ATOM 1248 C C . ASP A 1 165 ? 12.652 -16.132 5.305 1.00 55.59 165 ASP A C 1
ATOM 1250 O O . ASP A 1 165 ? 13.680 -16.319 5.964 1.00 55.59 165 ASP A O 1
ATOM 1254 N N . GLY A 1 166 ? 11.773 -15.168 5.608 1.00 51.81 166 GLY A N 1
ATOM 1255 C CA . GLY A 1 166 ? 11.931 -14.210 6.710 1.00 51.81 166 GLY A CA 1
ATOM 1256 C C . GLY A 1 166 ? 12.538 -12.846 6.347 1.00 51.81 166 GLY A C 1
ATOM 1257 O O . GLY A 1 166 ? 12.762 -12.052 7.258 1.00 51.81 166 GLY A O 1
ATOM 1258 N N . GLU A 1 167 ? 12.800 -12.565 5.064 1.00 50.94 167 GLU A N 1
ATOM 1259 C CA . GLU A 1 167 ? 13.304 -11.266 4.574 1.00 50.94 167 GLU A CA 1
ATOM 1260 C C . GLU A 1 167 ? 12.240 -10.395 3.886 1.00 50.94 167 GLU A C 1
ATOM 1262 O O . GLU A 1 167 ? 12.501 -9.235 3.564 1.00 50.94 167 GLU A O 1
ATOM 1267 N N . VAL A 1 168 ? 11.015 -10.913 3.740 1.00 52.00 168 VAL A N 1
ATOM 1268 C CA . VAL A 1 168 ? 9.832 -10.055 3.624 1.00 52.00 168 VAL A CA 1
ATOM 1269 C C . VAL A 1 168 ? 9.851 -9.158 4.863 1.00 52.00 168 VAL A C 1
ATOM 1271 O O . VAL A 1 168 ? 9.854 -9.714 5.969 1.00 52.00 168 VAL A O 1
ATOM 1274 N N . PRO A 1 169 ? 9.921 -7.815 4.744 1.00 49.19 169 PRO A N 1
ATOM 1275 C CA . PRO A 1 169 ? 9.704 -6.972 5.904 1.00 49.19 169 PRO A CA 1
ATOM 1276 C C . PRO A 1 169 ? 8.333 -7.376 6.420 1.00 49.19 169 PRO A C 1
ATOM 1278 O O . PRO A 1 169 ? 7.339 -7.205 5.716 1.00 49.19 169 PRO A O 1
ATOM 1281 N N . ALA A 1 170 ? 8.306 -8.034 7.582 1.00 49.72 170 ALA A N 1
ATOM 1282 C CA . ALA A 1 170 ? 7.056 -8.446 8.183 1.00 49.72 170 ALA A CA 1
ATOM 1283 C C . ALA A 1 170 ? 6.156 -7.216 8.153 1.00 49.72 170 ALA A C 1
ATOM 1285 O O . ALA A 1 170 ? 6.605 -6.133 8.553 1.00 49.72 170 ALA A O 1
ATOM 1286 N N . SER A 1 171 ? 4.932 -7.372 7.640 1.00 54.75 171 SER A N 1
ATOM 1287 C CA . SER A 1 171 ? 3.853 -6.424 7.898 1.00 54.75 171 SER A CA 1
ATOM 1288 C C . SER A 1 171 ? 4.041 -5.951 9.328 1.00 54.75 171 SER A C 1
ATOM 1290 O O . SER A 1 171 ? 4.190 -6.839 10.177 1.00 54.75 171 SER A O 1
ATOM 1292 N N . PRO A 1 172 ? 4.179 -4.633 9.577 1.00 58.31 172 PRO A N 1
ATOM 1293 C CA . PRO A 1 172 ? 4.692 -4.136 10.846 1.00 58.31 172 PRO A CA 1
ATOM 1294 C C . PRO A 1 172 ? 4.006 -4.909 11.960 1.00 58.31 172 PRO A C 1
ATOM 1296 O O . PRO A 1 172 ? 2.772 -4.932 11.997 1.00 58.31 172 PRO A O 1
ATOM 1299 N N . ASP A 1 173 ? 4.797 -5.653 12.748 1.00 65.94 173 ASP A N 1
ATOM 1300 C CA . ASP A 1 173 ? 4.248 -6.557 13.753 1.00 65.94 173 ASP A CA 1
ATOM 1301 C C . ASP A 1 173 ? 3.248 -5.740 14.566 1.00 65.94 173 ASP A C 1
ATOM 1303 O O . ASP A 1 173 ? 3.610 -4.724 15.166 1.00 65.94 173 ASP A O 1
ATOM 1307 N N . PHE A 1 174 ? 1.974 -6.132 14.514 1.00 78.94 174 PHE A N 1
ATOM 1308 C CA . PHE A 1 174 ? 0.940 -5.397 15.218 1.00 78.94 174 PHE A CA 1
ATOM 1309 C C . PHE A 1 174 ? 1.218 -5.515 16.716 1.00 78.94 174 PHE A C 1
ATOM 1311 O O . PHE A 1 174 ? 0.950 -6.547 17.337 1.00 78.94 174 PHE A O 1
ATOM 1318 N N . ASP A 1 175 ? 1.772 -4.450 17.281 1.00 82.38 175 ASP A N 1
ATOM 1319 C CA . ASP A 1 175 ? 1.937 -4.282 18.711 1.00 82.38 175 ASP A CA 1
ATOM 1320 C C . ASP A 1 175 ? 0.767 -3.438 19.236 1.00 82.38 175 ASP A C 1
ATOM 1322 O O . ASP A 1 175 ? 0.735 -2.224 19.004 1.00 82.38 175 ASP A O 1
ATOM 1326 N N . PRO A 1 176 ? -0.215 -4.031 19.939 1.00 80.56 176 PRO A N 1
ATOM 1327 C CA . PRO A 1 176 ? -1.321 -3.263 20.502 1.00 80.56 176 PRO A CA 1
ATOM 1328 C C . PRO A 1 176 ? -0.850 -2.194 21.494 1.00 80.56 176 PRO A C 1
ATOM 1330 O O . PRO A 1 176 ? -1.520 -1.170 21.629 1.00 80.56 176 PRO A O 1
ATOM 1333 N N . ASP A 1 177 ? 0.311 -2.374 22.135 1.00 86.38 177 ASP A N 1
ATOM 1334 C CA . ASP A 1 177 ? 0.876 -1.383 23.055 1.00 86.38 177 ASP A CA 1
ATOM 1335 C C . ASP A 1 177 ? 1.422 -0.144 22.313 1.00 86.38 177 ASP A C 1
ATOM 1337 O O . ASP A 1 177 ? 1.671 0.899 22.932 1.00 86.38 177 ASP A O 1
ATOM 1341 N N . ALA A 1 178 ? 1.582 -0.215 20.985 1.00 86.81 178 ALA A N 1
ATOM 1342 C CA . ALA A 1 178 ? 1.978 0.922 20.162 1.00 86.81 178 ALA A CA 1
ATOM 1343 C C . ALA A 1 178 ? 0.838 1.936 19.962 1.00 86.81 178 ALA A C 1
ATOM 1345 O O . ALA A 1 178 ? 1.129 3.113 19.733 1.00 86.81 178 ALA A O 1
ATOM 1346 N N . LEU A 1 179 ? -0.433 1.518 20.082 1.00 92.44 179 LEU A N 1
ATOM 1347 C CA . LEU A 1 179 ? -1.612 2.381 19.945 1.00 92.44 179 LEU A CA 1
ATOM 1348 C C . LEU A 1 179 ? -1.665 3.398 21.095 1.00 92.44 179 LEU A C 1
ATOM 1350 O O . LEU A 1 179 ? -2.091 3.094 22.208 1.00 92.44 179 LEU A O 1
ATOM 1354 N N . ALA A 1 180 ? -1.203 4.619 20.830 1.00 92.38 180 ALA A N 1
ATOM 1355 C CA . ALA A 1 180 ? -0.926 5.595 21.884 1.00 92.38 180 ALA A CA 1
ATOM 1356 C C . ALA A 1 180 ? -1.325 7.036 21.546 1.00 92.38 180 ALA A C 1
ATOM 1358 O O . ALA A 1 180 ? -1.193 7.911 22.407 1.00 92.38 180 ALA A O 1
ATOM 1359 N N . VAL A 1 181 ? -1.736 7.308 20.307 1.00 94.94 181 VAL A N 1
ATOM 1360 C CA . VAL A 1 181 ? -2.072 8.655 19.838 1.00 94.94 181 VAL A CA 1
ATOM 1361 C C . VAL A 1 181 ? -3.502 8.665 19.326 1.00 94.94 181 VAL A C 1
ATOM 1363 O O . VAL A 1 181 ? -3.801 8.017 18.331 1.00 94.94 181 VAL A O 1
ATOM 1366 N N . ASP A 1 182 ? -4.379 9.405 19.996 1.00 94.50 182 ASP A N 1
ATOM 1367 C CA . ASP A 1 182 ? -5.734 9.647 19.505 1.00 94.50 182 ASP A CA 1
ATOM 1368 C C . ASP A 1 182 ? -5.703 10.657 18.351 1.00 94.50 182 ASP A C 1
ATOM 1370 O O . ASP A 1 182 ? -5.011 11.678 18.422 1.00 94.50 182 ASP A O 1
ATOM 1374 N N . HIS A 1 183 ? -6.494 10.403 17.307 1.00 92.94 183 HIS A N 1
ATOM 1375 C CA . HIS A 1 183 ? -6.626 11.278 16.137 1.00 92.94 183 HIS A CA 1
ATOM 1376 C C . HIS A 1 183 ? -8.050 11.858 16.065 1.00 92.94 183 HIS A C 1
ATOM 1378 O O . HIS A 1 183 ? -8.891 11.364 15.311 1.00 92.94 183 HIS A O 1
ATOM 1384 N N . PRO A 1 184 ? -8.362 12.896 16.869 1.00 89.81 184 PRO A N 1
ATOM 1385 C CA . PRO A 1 184 ? -9.726 13.361 17.088 1.00 89.81 184 PRO A CA 1
ATOM 1386 C C . PRO A 1 184 ? -10.261 14.151 15.886 1.00 89.81 184 PRO A C 1
ATOM 1388 O O . PRO A 1 184 ? -10.093 15.372 15.806 1.00 89.81 184 PRO A O 1
ATOM 1391 N N . CYS A 1 185 ? -10.916 13.452 14.956 1.00 88.12 185 CYS A N 1
ATOM 1392 C CA . CYS A 1 185 ? -11.547 14.051 13.781 1.00 88.12 185 CYS A CA 1
ATOM 1393 C C . CYS A 1 185 ? -12.738 13.256 13.260 1.00 88.12 185 CYS A C 1
ATOM 1395 O O . CYS A 1 185 ? -12.825 12.038 13.432 1.00 88.12 185 CYS A O 1
ATOM 1397 N N . GLY A 1 186 ? -13.633 13.938 12.545 1.00 88.56 186 GLY A N 1
ATOM 1398 C CA . GLY A 1 186 ? -14.694 13.289 11.790 1.00 88.56 186 GLY A CA 1
ATOM 1399 C C . GLY A 1 186 ? -15.732 12.579 12.659 1.00 88.56 186 GLY A C 1
ATOM 1400 O O . GLY A 1 186 ? -15.952 12.885 13.835 1.00 88.56 186 GLY A O 1
ATOM 1401 N N . ARG A 1 187 ? -16.420 11.618 12.038 1.00 87.94 187 ARG A N 1
ATOM 1402 C CA . ARG A 1 187 ? -17.370 10.722 12.704 1.00 87.94 187 ARG A CA 1
ATOM 1403 C C . ARG A 1 187 ? -16.674 9.392 12.956 1.00 87.94 187 ARG A C 1
ATOM 1405 O O . ARG A 1 187 ? -16.387 8.666 12.009 1.00 87.94 187 ARG A O 1
ATOM 1412 N N . GLY A 1 188 ? -16.409 9.079 14.218 1.00 93.50 188 GLY A N 1
ATOM 1413 C CA . GLY A 1 188 ? -15.761 7.831 14.609 1.00 93.50 188 GLY A CA 1
ATOM 1414 C C . GLY A 1 188 ? -14.725 8.013 15.705 1.00 93.50 188 GLY A C 1
ATOM 1415 O O . GLY A 1 188 ? -14.700 9.042 16.380 1.00 93.50 188 GLY A O 1
ATOM 1416 N N . PHE A 1 189 ? -13.892 6.994 15.871 1.00 96.56 189 PHE A N 1
ATOM 1417 C CA . PHE A 1 189 ? -12.802 6.969 16.840 1.00 96.56 189 PHE A CA 1
ATOM 1418 C C . PHE A 1 189 ? -11.576 6.358 16.189 1.00 96.56 189 PHE A C 1
ATOM 1420 O O . PHE A 1 189 ? -11.690 5.341 15.505 1.00 96.56 189 PHE A O 1
ATOM 1427 N N . GLN A 1 190 ? -10.424 6.986 16.379 1.00 96.44 190 GLN A N 1
ATOM 1428 C CA . GLN A 1 190 ? -9.183 6.566 15.756 1.00 96.44 190 GLN A CA 1
ATOM 1429 C C . GLN A 1 190 ? -8.035 6.722 16.737 1.00 96.44 190 GLN A C 1
ATOM 1431 O O . GLN A 1 190 ? -7.881 7.778 17.353 1.00 96.44 190 GLN A O 1
ATOM 1436 N N . VAL A 1 191 ? -7.229 5.674 16.844 1.00 97.12 191 VAL A N 1
ATOM 1437 C CA . VAL A 1 191 ? -5.996 5.665 17.624 1.00 97.12 191 VAL A CA 1
ATOM 1438 C C . VAL A 1 191 ? -4.891 5.038 16.787 1.00 97.12 191 VAL A C 1
ATOM 1440 O O . VAL A 1 191 ? -5.131 4.078 16.055 1.00 97.12 191 VAL A O 1
ATOM 1443 N N . GLY A 1 192 ? -3.698 5.610 16.864 1.00 95.81 192 GLY A N 1
ATOM 1444 C CA . GLY A 1 192 ? -2.553 5.245 16.048 1.00 95.81 192 GLY A CA 1
ATOM 1445 C C . GLY A 1 192 ? -1.289 4.990 16.849 1.00 95.81 192 GLY A C 1
ATOM 1446 O O . GLY A 1 192 ? -1.145 5.435 17.997 1.00 95.81 192 GLY A O 1
ATOM 1447 N N . SER A 1 193 ? -0.344 4.304 16.214 1.00 94.81 193 SER A N 1
ATOM 1448 C CA . SER A 1 193 ? 1.052 4.310 16.629 1.00 94.81 193 SER A CA 1
ATOM 1449 C C . SER A 1 193 ? 1.708 5.662 16.334 1.00 94.81 193 SER A C 1
ATOM 1451 O O . SER A 1 193 ? 1.277 6.426 15.471 1.00 94.81 193 SER A O 1
ATOM 1453 N N . ARG A 1 194 ? 2.771 5.996 17.077 1.00 92.19 194 ARG A N 1
ATOM 1454 C CA . ARG A 1 194 ? 3.462 7.296 16.939 1.00 92.19 194 ARG A CA 1
ATOM 1455 C C . ARG A 1 194 ? 4.150 7.486 15.588 1.00 92.19 194 ARG A C 1
ATOM 1457 O O . ARG A 1 194 ? 4.332 8.622 15.167 1.00 92.19 194 ARG A O 1
ATOM 1464 N N . ASP A 1 195 ? 4.562 6.393 14.966 1.00 89.69 195 ASP A N 1
ATOM 1465 C CA . ASP A 1 195 ? 5.142 6.343 13.622 1.00 89.69 195 ASP A CA 1
ATOM 1466 C C . ASP A 1 195 ? 4.076 6.254 12.518 1.00 89.69 195 ASP A C 1
ATOM 1468 O O . ASP A 1 195 ? 4.430 6.209 11.347 1.00 89.69 195 ASP A O 1
ATOM 1472 N N . GLN A 1 196 ? 2.787 6.259 12.881 1.00 93.31 196 GLN A N 1
ATOM 1473 C CA . GLN A 1 196 ? 1.652 6.166 11.961 1.00 93.31 196 GLN A CA 1
ATOM 1474 C C . GLN A 1 196 ? 1.666 4.924 11.058 1.00 93.31 196 GLN A C 1
ATOM 1476 O O . GLN A 1 196 ? 1.111 4.961 9.962 1.00 93.31 196 GLN A O 1
ATOM 1481 N N . GLN A 1 197 ? 2.271 3.824 11.514 1.00 92.94 197 GLN A N 1
ATOM 1482 C CA . GLN A 1 197 ? 2.283 2.559 10.773 1.00 92.94 197 GLN A CA 1
ATOM 1483 C C . GLN A 1 197 ? 1.161 1.599 11.167 1.00 92.94 197 GLN A C 1
ATOM 1485 O O . GLN A 1 197 ? 0.856 0.666 10.426 1.00 92.94 197 GLN A O 1
ATOM 1490 N N . VAL A 1 198 ? 0.531 1.834 12.319 1.00 94.12 198 VAL A N 1
ATOM 1491 C CA . VAL A 1 198 ? -0.593 1.051 12.828 1.00 94.12 198 VAL A CA 1
ATOM 1492 C C . VAL A 1 198 ? -1.717 1.996 13.226 1.00 94.12 198 VAL A C 1
ATOM 1494 O O . VAL A 1 198 ? -1.499 2.954 13.969 1.00 94.12 198 VAL A O 1
ATOM 1497 N N . ALA A 1 199 ? -2.935 1.709 12.779 1.00 96.12 199 ALA A N 1
ATOM 1498 C CA . ALA A 1 199 ? -4.135 2.432 13.174 1.00 96.12 199 ALA A CA 1
ATOM 1499 C C . ALA A 1 199 ? -5.240 1.463 13.590 1.00 96.12 199 ALA A C 1
ATOM 1501 O O . ALA A 1 199 ? -5.442 0.435 12.955 1.00 96.12 199 ALA A O 1
ATOM 1502 N N . LEU A 1 200 ? -6.005 1.820 14.616 1.00 97.44 200 LEU A N 1
ATOM 1503 C CA . LEU A 1 200 ? -7.278 1.195 14.949 1.00 97.44 200 LEU A CA 1
ATOM 1504 C C . LEU A 1 200 ? -8.386 2.226 14.749 1.00 97.44 200 LEU A C 1
ATOM 1506 O O . LEU A 1 200 ? -8.395 3.283 15.384 1.00 97.44 200 LEU A O 1
ATOM 1510 N N . VAL A 1 201 ? -9.326 1.909 13.862 1.00 97.31 201 VAL A N 1
ATOM 1511 C CA . VAL A 1 201 ? -10.365 2.827 13.400 1.00 97.31 201 VAL A CA 1
ATOM 1512 C C . VAL A 1 201 ? -11.741 2.222 13.646 1.00 97.31 201 VAL A C 1
ATOM 1514 O O . VAL A 1 201 ? -12.062 1.146 13.148 1.00 97.31 201 VAL A O 1
ATOM 1517 N N . PHE A 1 202 ? -12.588 2.954 14.368 1.00 97.00 202 PHE A N 1
ATOM 1518 C CA . PHE A 1 202 ? -14.007 2.657 14.529 1.00 97.00 202 PHE A CA 1
ATOM 1519 C C . PHE A 1 202 ? -14.856 3.660 13.760 1.00 97.00 202 PHE A C 1
ATOM 1521 O O . PHE A 1 202 ? -14.756 4.872 13.974 1.00 97.00 202 PHE A O 1
ATOM 1528 N N . ARG A 1 203 ? -15.742 3.155 12.900 1.00 94.88 203 ARG A N 1
ATOM 1529 C CA . ARG A 1 203 ? -16.688 3.967 12.124 1.00 94.88 203 ARG A CA 1
ATOM 1530 C C . ARG A 1 203 ? -18.125 3.521 12.379 1.00 94.88 203 ARG A C 1
ATOM 1532 O O . ARG A 1 203 ? -18.355 2.322 12.556 1.00 94.88 203 ARG A O 1
ATOM 1539 N N . PRO A 1 204 ? -19.098 4.448 12.387 1.00 92.94 204 PRO A N 1
ATOM 1540 C CA . PRO A 1 204 ? -20.498 4.067 12.370 1.00 92.94 204 PRO A CA 1
ATOM 1541 C C . PRO A 1 204 ? -20.833 3.335 11.068 1.00 92.94 204 PRO A C 1
ATOM 1543 O O . PRO A 1 204 ? -20.327 3.673 9.998 1.00 92.94 204 PRO A O 1
ATOM 1546 N N . SER A 1 205 ? -21.679 2.319 11.163 1.00 89.44 205 SER A N 1
ATOM 1547 C CA . SER A 1 205 ? -22.117 1.520 10.022 1.00 89.44 205 SER A CA 1
ATOM 1548 C C . SER A 1 205 ? -23.371 2.120 9.388 1.00 89.44 205 SER A C 1
ATOM 1550 O O . SER A 1 205 ? -24.365 2.353 10.075 1.00 89.44 205 SER A O 1
ATOM 1552 N N . GLY A 1 206 ? -23.352 2.293 8.065 1.00 84.38 206 GLY A N 1
ATOM 1553 C CA . GLY A 1 206 ? -24.482 2.825 7.299 1.00 84.38 206 GLY A CA 1
ATOM 1554 C C . GLY A 1 206 ? -24.651 4.345 7.403 1.00 84.38 206 GLY A C 1
ATOM 1555 O O . GLY A 1 206 ? -23.771 5.056 7.880 1.00 84.38 206 GLY A O 1
ATOM 1556 N N . ASP A 1 207 ? -25.800 4.835 6.930 1.00 79.00 207 ASP A N 1
ATOM 1557 C CA . ASP A 1 207 ? -26.109 6.274 6.849 1.00 79.00 207 ASP A CA 1
ATOM 1558 C C . ASP A 1 207 ? -26.809 6.824 8.104 1.00 79.00 207 ASP A C 1
ATOM 1560 O O . ASP A 1 207 ? -27.066 8.028 8.213 1.00 79.00 207 ASP A O 1
ATOM 1564 N N . GLU A 1 208 ? -27.171 5.949 9.045 1.00 78.38 208 GLU A N 1
ATOM 1565 C CA . GLU A 1 208 ? -27.831 6.364 10.278 1.00 78.38 208 GLU A CA 1
ATOM 1566 C C . GLU A 1 208 ? -26.850 7.101 11.207 1.00 78.38 208 GLU A C 1
ATOM 1568 O O . GLU A 1 208 ? -25.643 6.842 11.190 1.00 78.38 208 GLU A O 1
ATOM 1573 N N . PRO A 1 209 ? -27.338 8.046 12.033 1.00 78.38 209 PRO A N 1
ATOM 1574 C CA . PRO A 1 209 ? -26.494 8.712 13.013 1.00 78.38 209 PRO A CA 1
ATOM 1575 C C . PRO A 1 209 ? -25.802 7.693 13.932 1.00 78.38 209 PRO A C 1
ATOM 1577 O O . PRO A 1 209 ? -26.439 6.713 14.329 1.00 78.38 209 PRO A O 1
ATOM 1580 N N . PRO A 1 210 ? -24.536 7.932 14.325 1.00 83.00 210 PRO A N 1
ATOM 1581 C CA . PRO A 1 210 ? -23.845 7.065 15.270 1.00 83.00 210 PRO A CA 1
ATOM 1582 C C . PRO A 1 210 ? -24.668 6.930 16.555 1.00 83.00 210 PRO A C 1
ATOM 1584 O O . PRO A 1 210 ? -25.111 7.925 17.133 1.00 83.00 210 PRO A O 1
ATOM 1587 N N . ALA A 1 211 ? -24.877 5.694 17.003 1.00 87.75 211 ALA A N 1
ATOM 1588 C CA . ALA A 1 211 ? -25.611 5.415 18.228 1.00 87.75 211 ALA A CA 1
ATOM 1589 C C . ALA A 1 211 ? -24.649 5.297 19.418 1.00 87.75 211 ALA A C 1
ATOM 1591 O O . ALA A 1 211 ? -23.692 4.517 19.385 1.00 87.75 211 ALA A O 1
ATOM 1592 N N . ALA A 1 212 ? -24.934 6.045 20.486 1.00 93.50 212 ALA A N 1
ATOM 1593 C CA . ALA A 1 212 ? -24.290 5.873 21.785 1.00 93.50 212 ALA A CA 1
ATOM 1594 C C . ALA A 1 212 ? -24.726 4.554 22.455 1.00 93.50 212 ALA A C 1
ATOM 1596 O O . ALA A 1 212 ? -25.756 3.974 22.104 1.00 93.50 212 ALA A O 1
ATOM 1597 N N . GLY A 1 213 ? -23.968 4.108 23.455 1.00 95.56 213 GLY A N 1
ATOM 1598 C CA . GLY A 1 213 ? -24.228 2.887 24.217 1.00 95.56 213 GLY A CA 1
ATOM 1599 C C . GLY A 1 213 ? -23.279 1.742 23.871 1.00 95.56 213 GLY A C 1
ATOM 1600 O O . GLY A 1 213 ? -22.217 1.954 23.291 1.00 95.56 213 GLY A O 1
ATOM 1601 N N . VAL A 1 214 ? -23.658 0.528 24.276 1.00 97.06 214 VAL A N 1
ATOM 1602 C CA . VAL A 1 214 ? -22.825 -0.677 24.155 1.00 97.06 214 VAL A CA 1
ATOM 1603 C C . VAL A 1 214 ? -23.140 -1.434 22.866 1.00 97.06 214 VAL A C 1
ATOM 1605 O O . VAL A 1 214 ? -24.303 -1.738 22.596 1.00 97.06 214 VAL A O 1
ATOM 1608 N N . HIS A 1 215 ? -22.097 -1.802 22.124 1.00 96.38 215 HIS A N 1
ATOM 1609 C CA . HIS A 1 215 ? -22.163 -2.532 20.857 1.00 96.38 215 HIS A CA 1
ATOM 1610 C C . HIS A 1 215 ? -21.207 -3.728 20.875 1.00 96.38 215 HIS A C 1
ATOM 1612 O O . HIS A 1 215 ? -20.114 -3.640 21.429 1.00 96.38 215 HIS A O 1
ATOM 1618 N N . VAL A 1 216 ? -21.612 -4.849 20.273 1.00 96.69 216 VAL A N 1
ATOM 1619 C CA . VAL A 1 216 ? -20.793 -6.070 20.139 1.00 96.69 216 VAL A CA 1
ATOM 1620 C C . VAL A 1 216 ? -20.293 -6.178 18.703 1.00 96.69 216 VAL A C 1
ATOM 1622 O O . VAL A 1 216 ? -21.073 -5.950 17.780 1.00 96.69 216 VAL A O 1
ATOM 1625 N N . LEU A 1 217 ? -19.025 -6.550 18.527 1.00 95.88 217 LEU A N 1
ATOM 1626 C CA . LEU A 1 217 ? -18.366 -6.650 17.227 1.00 95.88 217 LEU A CA 1
ATOM 1627 C C . LEU A 1 217 ? -18.116 -8.117 16.817 1.00 95.88 217 LEU A C 1
ATOM 1629 O O . LEU A 1 217 ? -17.829 -8.946 17.685 1.00 95.88 217 LEU A O 1
ATOM 1633 N N . PRO A 1 218 ? -18.197 -8.440 15.511 1.00 92.44 218 PRO A N 1
ATOM 1634 C CA . PRO A 1 218 ? -18.697 -7.587 14.438 1.00 92.44 218 PRO A CA 1
ATOM 1635 C C . PRO A 1 218 ? -20.233 -7.521 14.482 1.00 92.44 218 PRO A C 1
ATOM 1637 O O . PRO A 1 218 ? -20.906 -8.485 14.855 1.00 92.44 218 PRO A O 1
ATOM 1640 N N . GLY A 1 219 ? -20.802 -6.391 14.065 1.00 83.75 219 GLY A N 1
ATOM 1641 C CA . GLY A 1 219 ? -22.249 -6.183 13.996 1.00 83.75 219 GLY A CA 1
ATOM 1642 C C . GLY A 1 219 ? -22.712 -4.895 14.675 1.00 83.75 219 GLY A C 1
ATOM 1643 O O . GLY A 1 219 ? -21.929 -4.142 15.242 1.00 83.75 219 GLY A O 1
ATOM 1644 N N . GLY A 1 220 ? -24.018 -4.629 14.604 1.00 84.88 220 GLY A N 1
ATOM 1645 C CA . GLY A 1 220 ? -24.603 -3.400 15.147 1.00 84.88 220 GLY A CA 1
ATOM 1646 C C . GLY A 1 220 ? -24.382 -2.182 14.247 1.00 84.88 220 GLY A C 1
ATOM 1647 O O . GLY A 1 220 ? -24.346 -2.309 13.025 1.00 84.88 220 GLY A O 1
ATOM 1648 N N . SER A 1 221 ? -24.294 -0.998 14.855 1.00 91.25 221 SER A N 1
ATOM 1649 C CA . SER A 1 221 ? -24.138 0.284 14.152 1.00 91.25 221 SER A CA 1
ATOM 1650 C C . SER A 1 221 ? -22.684 0.758 14.079 1.00 91.25 221 SER A C 1
ATOM 1652 O O . SER A 1 221 ? -22.459 1.946 13.865 1.00 91.25 221 SER A O 1
ATOM 1654 N N . TRP A 1 222 ? -21.711 -0.121 14.331 1.00 95.38 222 TRP A N 1
ATOM 1655 C CA . TRP A 1 222 ? -20.288 0.210 14.368 1.00 95.38 222 TRP A CA 1
ATOM 1656 C C . TRP A 1 222 ? -19.437 -0.908 13.760 1.00 95.38 222 TRP A C 1
ATOM 1658 O O . TRP A 1 222 ? -19.703 -2.092 13.958 1.00 95.38 222 TRP A O 1
ATOM 1668 N N . THR A 1 223 ? -18.372 -0.519 13.068 1.00 96.12 223 THR A N 1
ATOM 1669 C CA . THR A 1 223 ? -17.320 -1.405 12.553 1.00 96.12 223 THR A CA 1
ATOM 1670 C C . THR A 1 223 ? -15.975 -0.956 13.096 1.00 96.12 223 THR A C 1
ATOM 1672 O O . THR A 1 223 ? -15.722 0.247 13.149 1.00 96.12 223 THR A O 1
ATOM 1675 N N . GLY A 1 224 ? -15.126 -1.910 13.476 1.00 96.94 224 GLY A N 1
ATOM 1676 C CA . GLY A 1 224 ? -13.727 -1.673 13.825 1.00 96.94 224 GLY A CA 1
ATOM 1677 C C . GLY A 1 224 ? -12.802 -2.322 12.800 1.00 96.94 224 GLY A C 1
ATOM 1678 O O . GLY A 1 224 ? -13.069 -3.449 12.381 1.00 96.94 224 GLY A O 1
ATOM 1679 N N . THR A 1 225 ? -11.723 -1.636 12.441 1.00 97.56 225 THR A N 1
ATOM 1680 C CA . THR A 1 225 ? -10.693 -2.127 11.518 1.00 97.56 225 THR A CA 1
ATOM 1681 C C . THR A 1 225 ? -9.317 -1.717 12.031 1.00 97.56 225 THR A C 1
ATOM 1683 O O . THR A 1 225 ? -9.143 -0.584 12.484 1.00 97.56 225 THR A O 1
ATOM 1686 N N . VAL A 1 226 ? -8.348 -2.629 11.974 1.00 96.88 226 VAL A N 1
ATOM 1687 C CA . VAL A 1 226 ? -6.926 -2.299 12.108 1.00 96.88 226 VAL A CA 1
ATOM 1688 C C . VAL A 1 226 ? -6.366 -2.043 10.715 1.00 96.88 226 VAL A C 1
ATOM 1690 O O . VAL A 1 226 ? -6.580 -2.859 9.824 1.00 96.88 226 VAL A O 1
ATOM 1693 N N . HIS A 1 227 ? -5.658 -0.936 10.532 1.00 95.31 227 HIS A N 1
ATOM 1694 C CA . HIS A 1 227 ? -4.895 -0.654 9.323 1.00 95.31 227 HIS A CA 1
ATOM 1695 C C . HIS A 1 227 ? -3.404 -0.761 9.632 1.00 95.31 227 HIS A C 1
ATOM 1697 O O . HIS A 1 227 ? -2.948 -0.233 10.650 1.00 95.31 227 HIS A O 1
ATOM 1703 N N . LEU A 1 228 ? -2.659 -1.413 8.743 1.00 92.06 228 LEU A N 1
ATOM 1704 C CA . LEU A 1 228 ? -1.200 -1.369 8.714 1.00 92.06 228 LEU A CA 1
ATOM 1705 C C . LEU A 1 228 ? -0.754 -0.642 7.452 1.00 92.06 228 LEU A C 1
ATOM 1707 O O . LEU A 1 228 ? -1.333 -0.858 6.387 1.00 92.06 228 LEU A O 1
ATOM 1711 N N . GLY A 1 229 ? 0.269 0.200 7.553 1.00 90.62 229 GLY A N 1
ATOM 1712 C CA . GLY A 1 229 ? 0.728 0.969 6.405 1.00 90.62 229 GLY A CA 1
ATOM 1713 C C . GLY A 1 229 ? 1.735 2.057 6.744 1.00 90.62 229 GLY A C 1
ATOM 1714 O O . GLY A 1 229 ? 2.582 1.874 7.618 1.00 90.62 229 GLY A O 1
ATOM 1715 N N . GLN A 1 230 ? 1.657 3.174 6.029 1.00 88.88 230 GLN A N 1
ATOM 1716 C CA . GLN A 1 230 ? 2.492 4.356 6.231 1.00 88.88 230 GLN A CA 1
ATOM 1717 C C . GLN A 1 230 ? 1.630 5.612 6.216 1.00 88.88 230 GLN A C 1
ATOM 1719 O O . GLN A 1 230 ? 0.599 5.665 5.543 1.00 88.88 230 GLN A O 1
ATOM 1724 N N . ASP A 1 231 ? 2.044 6.608 7.005 1.00 93.62 231 ASP A N 1
ATOM 1725 C CA . ASP A 1 231 ? 1.394 7.917 7.061 1.00 93.62 231 ASP A CA 1
ATOM 1726 C C . ASP A 1 231 ? -0.132 7.827 7.252 1.00 93.62 231 ASP A C 1
ATOM 1728 O O . ASP A 1 231 ? -0.893 8.631 6.719 1.00 93.62 231 ASP A O 1
ATOM 1732 N N . LEU A 1 232 ? -0.603 6.841 8.031 1.00 93.56 232 LEU A N 1
ATOM 1733 C CA . LEU A 1 232 ? -2.022 6.457 8.107 1.00 93.56 232 LEU A CA 1
ATOM 1734 C C . LEU A 1 232 ? -2.965 7.589 8.546 1.00 93.56 232 LEU A C 1
ATOM 1736 O O . LEU A 1 232 ? -4.175 7.505 8.329 1.00 93.56 232 LEU A O 1
ATOM 1740 N N . PHE A 1 233 ? -2.427 8.644 9.160 1.00 93.94 233 PHE A N 1
ATOM 1741 C CA . PHE A 1 233 ? -3.173 9.832 9.564 1.00 93.94 233 PHE A CA 1
ATOM 1742 C C . PHE A 1 233 ? -2.679 11.119 8.899 1.00 93.94 233 PHE A C 1
ATOM 1744 O O . PHE A 1 233 ? -3.068 12.210 9.332 1.00 93.94 233 PHE A O 1
ATOM 1751 N N . ALA A 1 234 ? -1.856 11.027 7.853 1.00 91.62 234 ALA A N 1
ATOM 1752 C CA . ALA A 1 234 ? -1.521 12.180 7.038 1.00 91.62 234 ALA A CA 1
ATOM 1753 C C . ALA A 1 234 ? -2.808 12.808 6.501 1.00 91.62 234 ALA A C 1
ATOM 1755 O O . ALA A 1 234 ? -3.681 12.130 5.959 1.00 91.62 234 ALA A O 1
ATOM 1756 N N . ASN A 1 235 ? -2.953 14.110 6.736 1.00 87.38 235 ASN A N 1
ATOM 1757 C CA . ASN A 1 235 ? -4.104 14.894 6.295 1.00 87.38 235 ASN A CA 1
ATOM 1758 C C . ASN A 1 235 ? -5.460 14.370 6.801 1.00 87.38 235 ASN A C 1
ATOM 1760 O O . ASN A 1 235 ? -6.509 14.688 6.257 1.00 87.38 235 ASN A O 1
ATOM 1764 N N . TRP A 1 236 ? -5.474 13.610 7.903 1.00 86.69 236 TRP A N 1
ATOM 1765 C CA . TRP A 1 236 ? -6.695 13.024 8.474 1.00 86.69 236 TRP A CA 1
ATOM 1766 C C . TRP A 1 236 ? -7.780 14.059 8.836 1.00 86.69 236 TRP A C 1
ATOM 1768 O O . TRP A 1 236 ? -8.972 13.749 8.847 1.00 86.69 236 TRP A O 1
ATOM 1778 N N . CYS A 1 237 ? -7.365 15.290 9.137 1.00 85.38 237 CYS A N 1
ATOM 1779 C CA . CYS A 1 237 ? -8.246 16.429 9.400 1.00 85.38 237 CYS A CA 1
ATOM 1780 C C . CYS A 1 237 ? -8.124 17.550 8.367 1.00 85.38 237 CYS A C 1
ATOM 1782 O O . CYS A 1 237 ? -8.713 18.607 8.585 1.00 85.38 237 CYS A O 1
ATOM 1784 N N . ASP A 1 238 ? -7.342 17.348 7.313 1.00 84.81 238 ASP A N 1
ATOM 1785 C CA . ASP A 1 238 ? -7.137 18.359 6.288 1.00 84.81 238 ASP A CA 1
ATOM 1786 C C . ASP A 1 238 ? -7.958 17.981 5.057 1.00 84.81 238 ASP A C 1
ATOM 1788 O O . ASP A 1 238 ? -7.862 16.860 4.556 1.00 84.81 238 ASP A O 1
ATOM 1792 N N . ASP A 1 239 ? -8.831 18.876 4.605 1.00 76.62 239 ASP A N 1
ATOM 1793 C CA . ASP A 1 239 ? -9.613 18.666 3.388 1.00 76.62 239 ASP A CA 1
ATOM 1794 C C . ASP A 1 239 ? -8.863 19.134 2.129 1.00 76.62 239 ASP A C 1
ATOM 1796 O O . ASP A 1 239 ? -9.299 18.838 1.009 1.00 76.62 239 ASP A O 1
ATOM 1800 N N . VAL A 1 240 ? -7.723 19.817 2.295 1.00 82.81 240 VAL A N 1
ATOM 1801 C CA . VAL A 1 240 ? -6.890 20.323 1.206 1.00 82.81 240 VAL A CA 1
ATOM 1802 C C . VAL A 1 240 ? -5.491 19.720 1.294 1.00 82.81 240 VAL A C 1
ATOM 1804 O O . VAL A 1 240 ? -4.660 20.153 2.076 1.00 82.81 240 VAL A O 1
ATOM 1807 N N . LEU A 1 241 ? -5.206 18.767 0.406 1.00 84.12 241 LEU A N 1
ATOM 1808 C CA . LEU A 1 241 ? -3.853 18.240 0.212 1.00 84.12 241 LEU A CA 1
ATOM 1809 C C . LEU A 1 241 ? -3.011 19.235 -0.598 1.00 84.12 241 LEU A C 1
ATOM 1811 O O . LEU A 1 241 ? -3.332 19.517 -1.761 1.00 84.12 241 LEU A O 1
ATOM 1815 N N . GLU A 1 242 ? -1.924 19.747 -0.025 1.00 89.25 242 GLU A N 1
ATOM 1816 C CA . GLU A 1 242 ? -0.931 20.517 -0.773 1.00 89.25 242 GLU A CA 1
ATOM 1817 C C . GLU A 1 242 ? 0.015 19.578 -1.557 1.00 89.25 242 GLU A C 1
ATOM 1819 O O . GLU A 1 242 ? 0.327 18.469 -1.115 1.00 89.25 242 GLU A O 1
ATOM 1824 N N . PRO A 1 243 ? 0.503 19.979 -2.750 1.00 88.81 243 PRO A N 1
ATOM 1825 C CA . PRO A 1 243 ? 1.452 19.165 -3.506 1.00 88.81 243 PRO A CA 1
ATOM 1826 C C . PRO A 1 243 ? 2.714 18.835 -2.694 1.00 88.81 243 PRO A C 1
ATOM 1828 O O . PRO A 1 243 ? 3.424 19.740 -2.253 1.00 88.81 243 PRO A O 1
ATOM 1831 N N . GLY A 1 244 ? 3.016 17.542 -2.564 1.00 86.81 244 GLY A N 1
ATOM 1832 C CA . GLY A 1 244 ? 4.170 17.033 -1.816 1.00 86.81 244 GLY A CA 1
ATOM 1833 C C . GLY A 1 244 ? 3.883 16.686 -0.353 1.00 86.81 244 GLY A C 1
ATOM 1834 O O . GLY A 1 244 ? 4.796 16.240 0.340 1.00 86.81 244 GLY A O 1
ATOM 1835 N N . GLU A 1 245 ? 2.651 16.865 0.128 1.00 87.38 245 GLU A N 1
ATOM 1836 C CA . GLU A 1 245 ? 2.249 16.333 1.429 1.00 87.38 245 GLU A CA 1
ATOM 1837 C C . GLU A 1 245 ? 2.053 14.811 1.370 1.00 87.38 245 GLU A C 1
ATOM 1839 O O . GLU A 1 245 ? 1.567 14.294 0.358 1.00 87.38 245 GLU A O 1
ATOM 1844 N N . PRO A 1 246 ? 2.422 14.081 2.440 1.00 85.94 246 PRO A N 1
ATOM 1845 C CA . PRO A 1 246 ? 2.224 12.639 2.495 1.00 85.94 246 PRO A CA 1
ATOM 1846 C C . PRO A 1 246 ? 0.734 12.294 2.406 1.00 85.94 246 PRO A C 1
ATOM 1848 O O . PRO A 1 246 ? -0.121 13.043 2.874 1.00 85.94 246 PRO A O 1
ATOM 1851 N N . THR A 1 247 ? 0.405 11.140 1.833 1.00 88.62 247 THR A N 1
ATOM 1852 C CA . THR A 1 247 ? -0.969 10.622 1.790 1.00 88.62 247 THR A CA 1
ATOM 1853 C C . THR A 1 247 ? -1.052 9.309 2.553 1.00 88.62 247 THR A C 1
ATOM 1855 O O . THR A 1 247 ? -0.107 8.529 2.461 1.00 88.62 247 THR A O 1
ATOM 1858 N N . PRO A 1 248 ? -2.168 9.015 3.247 1.00 92.12 248 PRO A N 1
ATOM 1859 C CA . PRO A 1 248 ? -2.332 7.731 3.911 1.00 92.12 248 PRO A CA 1
ATOM 1860 C C . PRO A 1 248 ? -2.186 6.565 2.937 1.00 92.12 248 PRO A C 1
ATOM 1862 O O . PRO A 1 248 ? -2.942 6.459 1.970 1.00 92.12 248 PRO A O 1
ATOM 1865 N N . GLU A 1 249 ? -1.251 5.670 3.232 1.00 89.94 249 GLU A N 1
ATOM 1866 C CA . GLU A 1 249 ? -1.037 4.431 2.496 1.00 89.94 249 GLU A CA 1
ATOM 1867 C C . GLU A 1 249 ? -1.441 3.262 3.393 1.00 89.94 249 GLU A C 1
ATOM 1869 O O . GLU A 1 249 ? -0.766 2.946 4.371 1.00 89.94 249 GLU A O 1
ATOM 1874 N N . VAL A 1 250 ? -2.564 2.618 3.077 1.00 91.50 250 VAL A N 1
ATOM 1875 C CA . VAL A 1 250 ? -3.020 1.408 3.773 1.00 91.50 250 VAL A CA 1
ATOM 1876 C C . VAL A 1 250 ? -2.542 0.192 2.989 1.00 91.50 250 VAL A C 1
ATOM 1878 O O . VAL A 1 250 ? -2.950 0.004 1.846 1.00 91.50 250 VAL A O 1
ATOM 1881 N N . ARG A 1 251 ? -1.712 -0.643 3.618 1.00 85.94 251 ARG A N 1
ATOM 1882 C CA . ARG A 1 251 ? -1.188 -1.893 3.043 1.00 85.94 251 ARG A CA 1
ATOM 1883 C C . ARG A 1 251 ? -2.030 -3.099 3.428 1.00 85.94 251 ARG A C 1
ATOM 1885 O O . ARG A 1 251 ? -2.291 -3.961 2.599 1.00 85.94 251 ARG A O 1
ATOM 1892 N N . GLU A 1 252 ? -2.492 -3.143 4.676 1.00 89.44 252 GLU A N 1
ATOM 1893 C CA . GLU A 1 252 ? -3.385 -4.198 5.154 1.00 89.44 252 GLU A CA 1
ATOM 1894 C C . GLU A 1 252 ? -4.548 -3.642 5.965 1.00 89.44 252 GLU A C 1
ATOM 1896 O O . GLU A 1 252 ? -4.414 -2.662 6.700 1.00 89.44 252 GLU A O 1
ATOM 1901 N N . GLU A 1 253 ? -5.684 -4.334 5.873 1.00 94.75 253 GLU A N 1
ATOM 1902 C CA . GLU A 1 253 ? -6.878 -4.070 6.666 1.00 94.75 253 GLU A CA 1
ATOM 1903 C C . GLU A 1 253 ? -7.337 -5.343 7.371 1.00 94.75 253 GLU A C 1
ATOM 1905 O O . GLU A 1 253 ? -7.641 -6.351 6.730 1.00 94.75 253 GLU A O 1
ATOM 1910 N N . TRP A 1 254 ? -7.411 -5.303 8.699 1.00 96.00 254 TRP A N 1
ATOM 1911 C CA . TRP A 1 254 ? -7.848 -6.434 9.513 1.00 96.00 254 TRP A CA 1
ATOM 1912 C C . TRP A 1 254 ? -9.160 -6.077 10.215 1.00 96.00 254 TRP A C 1
ATOM 1914 O O . TRP A 1 254 ? -9.169 -5.211 11.100 1.00 96.00 254 TRP A O 1
ATOM 1924 N N . PRO A 1 255 ? -10.297 -6.701 9.862 1.00 97.69 255 PRO A N 1
ATOM 1925 C CA . PRO A 1 255 ? -11.551 -6.440 10.553 1.00 97.69 255 PRO A CA 1
ATOM 1926 C C . PRO A 1 255 ? -11.465 -6.866 12.020 1.00 97.69 255 PRO A C 1
ATOM 1928 O O . PRO A 1 255 ? -10.929 -7.923 12.355 1.00 97.69 255 PRO A O 1
ATOM 1931 N N . VAL A 1 256 ? -12.061 -6.070 12.907 1.00 97.81 256 VAL A N 1
ATOM 1932 C CA . VAL A 1 256 ? -12.284 -6.458 14.302 1.00 97.81 256 VAL A CA 1
ATOM 1933 C C . VAL A 1 256 ? -13.452 -7.445 14.354 1.00 97.81 256 VAL A C 1
ATOM 1935 O O . VAL A 1 256 ? -14.605 -7.088 14.101 1.00 97.81 256 VAL A O 1
ATOM 1938 N N . VAL A 1 257 ? -13.145 -8.700 14.683 1.00 97.81 257 VAL A N 1
ATOM 1939 C CA . VAL A 1 257 ? -14.066 -9.849 14.640 1.00 97.81 257 VAL A CA 1
ATOM 1940 C C . VAL A 1 257 ? -14.518 -10.341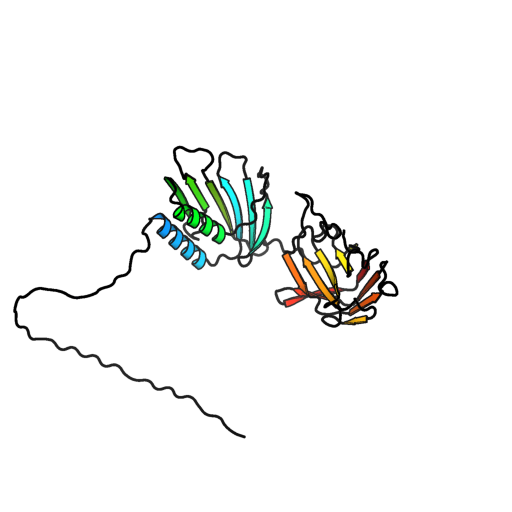 16.021 1.00 97.81 257 VAL A C 1
ATOM 1942 O O . VAL A 1 257 ? -15.297 -11.288 16.118 1.00 97.81 257 VAL A O 1
ATOM 1945 N N . GLU A 1 258 ? -14.032 -9.743 17.106 1.00 98.00 258 GLU A N 1
ATOM 1946 C CA . GLU A 1 258 ? -14.506 -10.019 18.466 1.00 98.00 258 GLU A CA 1
ATOM 1947 C C . GLU A 1 258 ? -14.324 -8.784 19.350 1.00 98.00 258 GLU A C 1
ATOM 1949 O O . GLU A 1 258 ? -13.428 -7.970 19.116 1.00 98.00 258 GLU A O 1
ATOM 1954 N N . GLY A 1 259 ? -15.168 -8.669 20.374 1.00 97.81 259 GLY A N 1
ATOM 1955 C CA . GLY A 1 259 ? -15.086 -7.650 21.415 1.00 97.81 259 GLY A CA 1
ATOM 1956 C C . GLY A 1 259 ? -16.360 -6.818 21.530 1.00 97.81 259 GLY A C 1
ATOM 1957 O O . GLY A 1 259 ? -17.379 -7.078 20.881 1.00 97.81 259 GLY A O 1
ATOM 1958 N N . SER A 1 260 ? -16.311 -5.805 22.386 1.00 97.69 260 SER A N 1
ATOM 1959 C CA . SER A 1 260 ? -17.392 -4.831 22.535 1.00 97.69 260 SER A CA 1
ATOM 1960 C C . SER A 1 260 ? -16.851 -3.424 22.692 1.00 97.69 260 SER A C 1
ATOM 1962 O O . SER A 1 260 ? -15.757 -3.242 23.221 1.00 97.69 260 SER A O 1
ATOM 1964 N N . ILE A 1 261 ? -17.654 -2.442 22.300 1.00 98.00 261 ILE A N 1
ATOM 1965 C CA . ILE A 1 261 ? -17.377 -1.024 22.511 1.00 98.00 261 ILE A CA 1
ATOM 1966 C C . ILE A 1 261 ? -18.525 -0.377 23.285 1.00 98.00 261 ILE A C 1
ATOM 1968 O O . ILE A 1 261 ? -19.693 -0.680 23.048 1.00 98.00 261 ILE A O 1
ATOM 1972 N N . GLU A 1 262 ? -18.204 0.532 24.195 1.00 98.12 262 GLU A N 1
ATOM 1973 C CA . GLU A 1 262 ? -19.136 1.470 24.810 1.00 98.12 262 GLU A CA 1
ATOM 1974 C C . GLU A 1 262 ? -18.833 2.869 24.280 1.00 98.12 262 GLU A C 1
ATOM 1976 O O . GLU A 1 262 ? -17.735 3.395 24.468 1.00 98.12 262 GLU A O 1
ATOM 1981 N N . VAL A 1 263 ? -19.810 3.459 23.596 1.00 97.06 263 VAL A N 1
ATOM 1982 C CA . VAL A 1 263 ? -19.678 4.758 22.942 1.00 97.06 263 VAL A CA 1
ATOM 1983 C C . VAL A 1 263 ? -20.443 5.817 23.723 1.00 97.06 263 VAL A C 1
ATOM 1985 O O . VAL A 1 263 ? -21.660 5.721 23.905 1.00 97.06 263 VAL A O 1
ATOM 1988 N N . VAL A 1 264 ? -19.740 6.872 24.117 1.00 96.81 264 VAL A N 1
ATOM 1989 C CA . VAL A 1 264 ? -20.305 8.082 24.711 1.00 96.81 264 VAL A CA 1
ATOM 1990 C C . VAL A 1 264 ? -20.180 9.208 23.694 1.00 96.81 264 VAL A C 1
ATOM 1992 O O . VAL A 1 264 ? -19.077 9.609 23.333 1.00 96.81 264 VAL A O 1
ATOM 1995 N N . LEU A 1 265 ? -21.322 9.710 23.226 1.00 93.94 265 LEU A N 1
ATOM 1996 C CA . LEU A 1 265 ? -21.398 10.809 22.263 1.00 93.94 265 LEU A CA 1
ATOM 1997 C C . LEU A 1 265 ? -21.805 12.118 22.953 1.00 93.94 265 LEU A C 1
ATOM 1999 O O . LEU A 1 265 ? -22.440 12.075 24.015 1.00 93.94 265 LEU A O 1
ATOM 2003 N N . PRO A 1 266 ? -21.518 13.276 22.333 1.00 91.00 266 PRO A N 1
ATOM 2004 C CA . PRO A 1 266 ? -22.106 14.541 22.738 1.00 91.00 266 PRO A CA 1
ATOM 2005 C C . PRO A 1 266 ? -23.645 14.474 22.728 1.00 91.00 266 PRO A C 1
ATOM 2007 O O . PRO A 1 266 ? -24.235 13.736 21.927 1.00 91.00 266 PRO A O 1
ATOM 2010 N N . PRO A 1 267 ? -24.321 15.238 23.603 1.00 86.56 267 PRO A N 1
ATOM 2011 C CA . PRO A 1 267 ? -25.777 15.305 23.620 1.00 86.56 267 PRO A CA 1
ATOM 2012 C C . PRO A 1 267 ? -26.333 15.804 22.279 1.00 86.56 267 PRO A C 1
ATOM 2014 O O . PRO A 1 267 ? -25.701 16.590 21.581 1.00 86.56 267 PRO A O 1
ATOM 2017 N N . ASP A 1 268 ? -27.527 15.325 21.922 1.00 79.69 268 ASP A N 1
ATOM 2018 C CA . ASP A 1 268 ? -28.321 15.792 20.775 1.00 79.69 268 ASP A CA 1
ATOM 2019 C C . ASP A 1 268 ? -27.616 15.760 19.400 1.00 79.69 268 ASP A C 1
ATOM 2021 O O . ASP A 1 268 ? -28.032 16.441 18.463 1.00 79.69 268 ASP A O 1
ATOM 2025 N N . GLY A 1 269 ? -26.572 14.932 19.246 1.00 71.31 269 GLY A N 1
ATOM 2026 C CA . GLY A 1 269 ? -25.794 14.852 18.004 1.00 71.31 269 GLY A CA 1
ATOM 2027 C C . GLY A 1 269 ? -24.980 16.118 17.717 1.00 71.31 269 GLY A C 1
ATOM 2028 O O . GLY A 1 269 ? -24.573 16.337 16.574 1.00 71.31 269 GLY A O 1
ATOM 2029 N N . GLU A 1 270 ? -24.772 16.954 18.738 1.00 81.44 270 GLU A N 1
ATOM 2030 C CA . GLU A 1 270 ? -23.930 18.140 18.662 1.00 81.44 270 GLU A CA 1
ATOM 2031 C C . GLU A 1 270 ? -22.457 17.766 18.451 1.00 81.44 270 GLU A C 1
ATOM 2033 O O . GLU A 1 270 ? -22.019 16.631 18.659 1.00 81.44 270 GLU A O 1
ATOM 2038 N N . TRP A 1 271 ? -21.676 18.750 18.019 1.00 87.50 271 TRP A N 1
ATOM 2039 C CA . TRP A 1 271 ? -20.228 18.613 17.947 1.00 87.50 271 TRP A CA 1
ATOM 2040 C C . TRP A 1 271 ? -19.630 18.712 19.341 1.00 87.50 271 TRP A C 1
ATOM 2042 O O . TRP A 1 271 ? -20.049 19.545 20.148 1.00 87.50 271 TRP A O 1
ATOM 2052 N N . GLY A 1 272 ? -18.618 17.899 19.613 1.00 89.62 272 GLY A N 1
ATOM 2053 C CA . GLY A 1 272 ? -17.931 17.967 20.891 1.00 89.62 272 GLY A CA 1
ATOM 2054 C C . GLY A 1 272 ? -17.154 16.707 21.231 1.00 89.62 272 GLY A C 1
ATOM 2055 O O . GLY A 1 272 ? -16.998 15.828 20.387 1.00 89.62 272 GLY A O 1
ATOM 2056 N N . PRO A 1 273 ? -16.673 16.610 22.478 1.00 93.94 273 PRO A N 1
ATOM 2057 C CA . PRO A 1 273 ? -15.903 15.465 22.919 1.00 93.94 273 PRO A CA 1
ATOM 2058 C C . PRO A 1 273 ? -16.770 14.205 22.979 1.00 93.94 273 PRO A C 1
ATOM 2060 O O . PRO A 1 273 ? -17.856 14.203 23.562 1.00 93.94 273 PRO A O 1
ATOM 2063 N N . ALA A 1 274 ? -16.246 13.129 22.408 1.00 95.88 274 ALA A N 1
ATOM 2064 C CA . ALA A 1 274 ? -16.776 11.780 22.489 1.00 95.88 274 ALA A CA 1
ATOM 2065 C C . ALA A 1 274 ? -15.708 10.834 23.050 1.00 95.88 274 ALA A C 1
ATOM 2067 O O . ALA A 1 274 ? -14.507 11.086 22.925 1.00 95.88 274 ALA A O 1
ATOM 2068 N N . THR A 1 275 ? -16.145 9.714 23.614 1.00 97.81 275 THR A N 1
ATOM 2069 C CA . THR A 1 275 ? -15.245 8.668 24.113 1.00 97.81 275 THR A CA 1
ATOM 2070 C C . THR A 1 275 ? -15.743 7.302 23.671 1.00 97.81 275 THR A C 1
ATOM 2072 O O . THR A 1 275 ? -16.947 7.038 23.692 1.00 97.81 275 THR A O 1
ATOM 2075 N N . LEU A 1 276 ? -14.812 6.424 23.314 1.00 97.94 276 LEU A N 1
ATOM 2076 C CA . LEU A 1 276 ? -15.062 5.010 23.079 1.00 97.94 276 LEU A CA 1
ATOM 2077 C C . LEU A 1 276 ? -14.214 4.194 24.048 1.00 97.94 276 LEU A C 1
ATOM 2079 O O . LEU A 1 276 ? -13.007 4.388 24.135 1.00 97.94 276 LEU A O 1
ATOM 2083 N N . THR A 1 277 ? -14.846 3.277 24.776 1.00 98.38 277 THR A N 1
ATOM 2084 C CA . THR A 1 277 ? -14.151 2.260 25.576 1.00 98.38 277 THR A CA 1
ATOM 2085 C C . THR A 1 277 ? -14.361 0.907 24.925 1.00 98.38 277 THR A C 1
ATOM 2087 O O . THR A 1 277 ? -15.496 0.454 24.811 1.00 98.38 277 THR A O 1
ATOM 2090 N N . ALA A 1 278 ? -13.287 0.264 24.492 1.00 97.62 278 ALA A N 1
ATOM 2091 C CA . ALA A 1 278 ? -13.315 -1.057 23.895 1.00 97.62 278 ALA A CA 1
ATOM 2092 C C . ALA A 1 278 ? -12.794 -2.120 24.862 1.00 97.62 278 ALA A C 1
ATOM 2094 O O . ALA A 1 278 ? -11.911 -1.861 25.681 1.00 97.62 278 ALA A O 1
ATOM 2095 N N . THR A 1 279 ? -13.338 -3.328 24.756 1.00 97.88 279 THR A N 1
ATOM 2096 C CA . THR A 1 279 ? -12.987 -4.453 25.627 1.00 97.88 279 THR A CA 1
ATOM 2097 C C . THR A 1 279 ? -12.863 -5.738 24.826 1.00 97.88 279 THR A C 1
ATOM 2099 O O . THR A 1 279 ? -13.754 -6.066 24.036 1.00 97.88 279 THR A O 1
ATOM 2102 N N . GLY A 1 280 ? -11.784 -6.483 25.075 1.00 96.44 280 GLY A N 1
ATOM 2103 C CA . GLY A 1 280 ? -11.550 -7.815 24.521 1.00 96.44 280 GLY A CA 1
ATOM 2104 C C . GLY A 1 280 ? -11.492 -7.840 22.997 1.00 96.44 280 GLY A C 1
ATOM 2105 O O . GLY A 1 280 ? -12.016 -8.771 22.388 1.00 96.44 280 GLY A O 1
ATOM 2106 N N . LEU A 1 281 ? -10.920 -6.805 22.382 1.00 97.81 281 LEU A N 1
ATOM 2107 C CA . LEU A 1 281 ? -10.869 -6.692 20.932 1.00 97.81 281 LEU A CA 1
ATOM 2108 C C . LEU A 1 281 ? -9.957 -7.756 20.311 1.00 97.81 281 LEU A C 1
ATOM 2110 O O . LEU A 1 281 ? -8.841 -7.988 20.788 1.00 97.81 281 LEU A O 1
ATOM 2114 N N . VAL A 1 282 ? -10.411 -8.346 19.205 1.00 96.81 282 VAL A N 1
ATOM 2115 C CA . VAL A 1 282 ? -9.619 -9.251 18.358 1.00 96.81 282 VAL A CA 1
ATOM 2116 C C . VAL A 1 282 ? -9.826 -8.876 16.897 1.00 96.81 282 VAL A C 1
ATOM 2118 O O . VAL A 1 282 ? -10.970 -8.806 16.446 1.00 96.81 282 VAL A O 1
ATOM 2121 N N . ALA A 1 283 ? -8.738 -8.677 16.158 1.00 96.88 283 ALA A N 1
ATOM 2122 C CA . ALA A 1 283 ? -8.762 -8.534 14.704 1.00 96.88 283 ALA A CA 1
ATOM 2123 C C . ALA A 1 283 ? -8.408 -9.852 14.003 1.00 96.88 283 ALA A C 1
ATOM 2125 O O . ALA A 1 283 ? -7.786 -10.733 14.598 1.00 96.88 283 ALA A O 1
ATOM 2126 N N . GLU A 1 284 ? -8.828 -10.002 12.751 1.00 95.44 284 GLU A N 1
ATOM 2127 C CA . GLU A 1 284 ? -8.496 -11.152 11.906 1.00 95.44 284 GLU A CA 1
ATOM 2128 C C . GLU A 1 284 ? -7.667 -10.697 10.704 1.00 95.44 284 GLU A C 1
ATOM 2130 O O . GLU A 1 284 ? -8.089 -9.814 9.961 1.00 95.44 284 GLU A O 1
ATOM 2135 N N . ARG A 1 285 ? -6.483 -11.287 10.538 1.00 92.31 285 ARG A N 1
ATOM 2136 C CA . ARG A 1 285 ? -5.596 -11.065 9.390 1.00 92.31 285 ARG A CA 1
ATOM 2137 C C . ARG A 1 285 ? -6.179 -11.706 8.120 1.00 92.31 285 ARG A C 1
ATOM 2139 O O . ARG A 1 285 ? -7.001 -12.618 8.232 1.00 92.31 285 ARG A O 1
ATOM 2146 N N . PRO A 1 286 ? -5.710 -11.322 6.918 1.00 86.12 286 PRO A N 1
ATOM 2147 C CA . PRO A 1 286 ? -6.138 -11.949 5.664 1.00 86.12 286 PRO A CA 1
ATOM 2148 C C . PRO A 1 286 ? -5.918 -13.472 5.609 1.00 86.12 286 PRO A C 1
ATOM 2150 O O . PRO A 1 286 ? -6.702 -14.188 4.989 1.00 86.12 286 PRO A O 1
ATOM 2153 N N . ASP A 1 287 ? -4.897 -13.982 6.304 1.00 81.94 287 ASP A N 1
ATOM 2154 C CA . ASP A 1 287 ? -4.597 -15.417 6.426 1.00 81.94 287 ASP A CA 1
ATOM 2155 C C . ASP A 1 287 ? -5.510 -16.168 7.428 1.00 81.94 287 ASP A C 1
ATOM 2157 O O . ASP A 1 287 ? -5.377 -17.381 7.622 1.00 81.94 287 ASP A O 1
ATOM 2161 N N . GLY A 1 288 ? -6.452 -15.465 8.069 1.00 88.94 288 GLY A N 1
ATOM 2162 C CA . GLY A 1 288 ? -7.363 -15.989 9.088 1.00 88.94 288 GLY A CA 1
ATOM 2163 C C . GLY A 1 288 ? -6.766 -16.058 10.499 1.00 88.94 288 GLY A C 1
ATOM 2164 O O . GLY A 1 288 ? -7.424 -16.541 11.429 1.00 88.94 288 GLY A O 1
ATOM 2165 N N . GLN A 1 289 ? -5.528 -15.600 10.703 1.00 88.31 289 GLN A N 1
ATOM 2166 C CA . GLN A 1 289 ? -4.933 -15.510 12.029 1.00 88.31 289 GLN A CA 1
ATOM 2167 C C . GLN A 1 289 ? -5.655 -14.448 12.863 1.00 88.31 289 GLN A C 1
ATOM 2169 O O . GLN A 1 289 ? -5.861 -13.310 12.449 1.00 88.31 289 GLN A O 1
ATOM 2174 N N . ARG A 1 290 ? -5.990 -14.813 14.101 1.00 92.94 290 ARG A N 1
ATOM 2175 C CA . ARG A 1 290 ? -6.654 -13.924 15.059 1.00 92.94 290 ARG A CA 1
ATOM 2176 C C . ARG A 1 290 ? -5.623 -13.229 15.944 1.00 92.94 290 ARG A C 1
ATOM 2178 O O . ARG A 1 290 ? -4.832 -13.906 16.605 1.00 92.94 290 ARG A O 1
ATOM 2185 N N . VAL A 1 291 ? -5.661 -11.901 15.985 1.00 93.31 291 VAL A N 1
ATOM 2186 C CA . VAL A 1 291 ? -4.708 -11.047 16.701 1.00 93.31 291 VAL A CA 1
ATOM 2187 C C . VAL A 1 291 ? -5.426 -10.323 17.845 1.00 93.31 291 VAL A C 1
ATOM 2189 O O . VAL A 1 291 ? -6.320 -9.512 17.589 1.00 93.31 291 VAL A O 1
ATOM 2192 N N . PRO A 1 292 ? -5.094 -10.620 19.116 1.00 94.44 292 PRO A N 1
ATOM 2193 C CA . PRO A 1 292 ? -5.677 -9.914 20.248 1.00 94.44 292 PRO A CA 1
ATOM 2194 C C . PRO A 1 292 ? -5.149 -8.477 20.303 1.00 94.44 292 PRO A C 1
ATOM 2196 O O . PRO A 1 292 ? -3.943 -8.256 20.333 1.00 94.44 292 PRO A O 1
ATOM 2199 N N . ILE A 1 293 ? -6.067 -7.516 20.361 1.00 94.81 293 ILE A N 1
ATOM 2200 C CA . ILE A 1 293 ? -5.763 -6.092 20.551 1.00 94.81 293 ILE A CA 1
ATOM 2201 C C . ILE A 1 293 ? -5.884 -5.729 22.037 1.00 94.81 293 ILE A C 1
ATOM 2203 O O . ILE A 1 293 ? -5.070 -4.986 22.569 1.00 94.81 293 ILE A O 1
ATOM 2207 N N . GLY A 1 294 ? -6.880 -6.293 22.729 1.00 92.88 294 GLY A N 1
ATOM 2208 C CA . GLY A 1 294 ? -7.117 -6.047 24.152 1.00 92.88 294 GLY A CA 1
ATOM 2209 C C . GLY A 1 294 ? -8.123 -4.928 24.423 1.00 92.88 294 GLY A C 1
ATOM 2210 O O . GLY A 1 294 ? -9.092 -4.753 23.681 1.00 92.88 294 GLY A O 1
ATOM 2211 N N . ASP A 1 295 ? -7.921 -4.228 25.536 1.00 96.12 295 ASP A N 1
ATOM 2212 C CA . ASP A 1 295 ? -8.806 -3.168 26.018 1.00 96.12 295 ASP A CA 1
ATOM 2213 C C . ASP A 1 295 ? -8.176 -1.809 25.707 1.00 96.12 295 ASP A C 1
ATOM 2215 O O . ASP A 1 295 ? -6.992 -1.601 25.971 1.00 96.12 295 ASP A O 1
ATOM 2219 N N . ILE A 1 296 ? -8.960 -0.869 25.181 1.00 96.75 296 ILE A N 1
ATOM 2220 C CA . ILE A 1 296 ? -8.462 0.460 24.812 1.00 96.75 296 ILE A CA 1
ATOM 2221 C C . ILE A 1 296 ? -9.533 1.527 25.025 1.00 96.75 296 ILE A C 1
ATOM 2223 O O . ILE A 1 296 ? -10.726 1.272 24.867 1.00 96.75 296 ILE A O 1
ATOM 2227 N N . VAL A 1 297 ? -9.107 2.730 25.398 1.00 97.12 297 VAL A N 1
ATOM 2228 C CA . VAL A 1 297 ? -9.967 3.914 25.487 1.00 97.12 297 VAL A CA 1
ATOM 2229 C C . VAL A 1 297 ? -9.470 4.913 24.457 1.00 97.12 297 VAL A C 1
ATOM 2231 O O . VAL A 1 297 ? -8.278 5.190 24.425 1.00 97.12 297 VAL A O 1
ATOM 2234 N N . ILE A 1 298 ? -10.381 5.426 23.634 1.00 97.56 298 ILE A N 1
ATOM 2235 C CA . ILE A 1 298 ? -10.085 6.383 22.568 1.00 97.56 298 ILE A CA 1
ATOM 2236 C C . ILE A 1 298 ? -10.912 7.640 22.813 1.00 97.56 298 ILE A C 1
ATOM 2238 O O . ILE A 1 298 ? -12.140 7.566 22.962 1.00 97.56 298 ILE A O 1
ATOM 2242 N N . GLU A 1 299 ? -10.260 8.797 22.830 1.00 96.81 299 GLU A N 1
ATOM 2243 C CA . GLU A 1 299 ? -10.928 10.091 22.916 1.00 96.81 299 GLU A CA 1
ATOM 2244 C C . GLU A 1 299 ? -11.026 10.742 21.531 1.00 96.81 299 GLU A C 1
ATOM 2246 O O . GLU A 1 299 ? -10.055 10.848 20.789 1.00 96.81 299 GLU A O 1
ATOM 2251 N N . ASN A 1 300 ? -12.213 11.238 21.176 1.00 95.31 300 ASN A N 1
ATOM 2252 C CA . ASN A 1 300 ? -12.387 12.107 20.016 1.00 95.31 300 ASN A CA 1
ATOM 2253 C C . ASN A 1 300 ? -12.889 13.473 20.486 1.00 95.31 300 ASN A C 1
ATOM 2255 O O . ASN A 1 300 ? -14.088 13.688 20.657 1.00 95.31 300 ASN A O 1
ATOM 2259 N N . SER A 1 301 ? -11.964 14.405 20.712 1.00 93.19 301 SER A N 1
ATOM 2260 C CA . SER A 1 301 ? -12.272 15.760 21.182 1.00 93.19 301 SER A CA 1
ATOM 2261 C C . SER A 1 301 ? -13.025 16.623 20.159 1.00 93.19 301 SER A C 1
ATOM 2263 O O . SER A 1 301 ? -13.651 17.604 20.563 1.00 93.19 301 SER A O 1
ATOM 2265 N N . ASN A 1 302 ? -13.030 16.235 18.876 1.00 91.00 302 ASN A N 1
ATOM 2266 C CA . ASN A 1 302 ? -13.672 16.956 17.772 1.00 91.00 302 ASN A CA 1
ATOM 2267 C C . ASN A 1 302 ? -14.723 16.096 17.048 1.00 91.00 302 ASN A C 1
ATOM 2269 O O . ASN A 1 302 ? -14.908 16.216 15.833 1.00 91.00 302 ASN A O 1
ATOM 2273 N N . HIS A 1 303 ? -15.423 15.216 17.768 1.00 89.31 303 HIS A N 1
ATOM 2274 C CA . HIS A 1 303 ? -16.401 14.332 17.146 1.00 89.31 303 HIS A CA 1
ATOM 2275 C C . HIS A 1 303 ? -17.504 15.133 16.437 1.00 89.31 303 HIS A C 1
ATOM 2277 O O . HIS A 1 303 ? -18.115 16.046 17.003 1.00 89.31 303 HIS A O 1
ATOM 2283 N N . GLY A 1 304 ? -17.786 14.752 15.190 1.00 82.88 304 GLY A N 1
ATOM 2284 C CA . GLY A 1 304 ? -18.802 15.382 14.345 1.00 82.88 304 GLY A CA 1
ATOM 2285 C C . GLY A 1 304 ? -18.307 16.591 13.550 1.00 82.88 304 GLY A C 1
ATOM 2286 O O . GLY A 1 304 ? -19.041 17.048 12.672 1.00 82.88 304 GLY A O 1
ATOM 2287 N N . PHE A 1 305 ? -17.081 17.063 13.799 1.00 80.12 305 PHE A N 1
ATOM 2288 C CA . PHE A 1 305 ? -16.442 18.073 12.965 1.00 80.12 305 PHE A CA 1
ATOM 2289 C C . PHE A 1 305 ? -16.068 17.451 11.615 1.00 80.12 305 PHE A C 1
ATOM 2291 O O . PHE A 1 305 ? -15.382 16.430 11.561 1.00 80.12 305 PHE A O 1
ATOM 2298 N N . VAL A 1 306 ? -16.564 18.034 10.526 1.00 66.50 306 VAL A N 1
ATOM 2299 C CA . VAL A 1 306 ? -16.120 17.684 9.173 1.00 66.50 306 VAL A CA 1
ATOM 2300 C C . VAL A 1 306 ? -14.883 18.537 8.917 1.00 66.50 306 VAL A C 1
ATOM 2302 O O . VAL A 1 306 ? -14.969 19.751 9.093 1.00 66.50 306 VAL A O 1
ATOM 2305 N N . ALA A 1 307 ? -13.754 17.909 8.578 1.00 58.44 307 ALA A N 1
ATOM 2306 C CA . ALA A 1 307 ? -12.585 18.620 8.060 1.00 58.44 307 ALA A CA 1
ATOM 2307 C C . ALA A 1 307 ? -13.020 19.549 6.911 1.00 58.44 307 ALA A C 1
ATOM 2309 O O . ALA A 1 307 ? -13.927 19.191 6.151 1.00 58.44 307 ALA A O 1
ATOM 2310 N N . GLY A 1 308 ? -12.455 20.749 6.847 1.00 46.69 308 GLY A N 1
ATOM 2311 C CA . GLY A 1 308 ? -12.848 21.820 5.935 1.00 46.69 308 GLY A CA 1
ATOM 2312 C C . GLY A 1 308 ? -11.799 22.916 5.888 1.00 46.69 308 GLY A C 1
ATOM 2313 O O . GLY A 1 308 ? -10.927 22.884 6.790 1.00 46.69 308 GLY A O 1
#

Secondary structure (DSSP, 8-state):
----------------------------------------S---HHHHHHHHHHHHHHHHT---EEEEEEEESSSS-EEEEEEEETTEEEEEEE-TT---SS------HHHHHHHHHHHHHT--SEEEEEE-TTT--EEEEEEES-TT-SS--EEEEEEEEEPPTT-S--S----GGG--EE---SSSEEEE-TTSSEEEEEEE-SSSPPPPEEEESSBTTEEEEEEEEESTTTTTT-S-PPTT----EEEEEEEEEEEEEEEE--GGG-SEEEEEEEEEEEEE-TTS-EEEEEEEEEEEEEETPPP-

pLDDT: mean 84.08, std 18.12, range [29.22, 98.44]